Protein AF-A0A9J6CHB2-F1 (afdb_monomer)

Secondary structure (DSSP, 8-state):
-HHHHHHHHHHHHHHHHHHHHTTSPPPHHHHHHHHHHHHHHHHTGGGSSEEEEEES-TT-HHHHHHHHHHHHHHTTTSEEEEE--S-S--SPEEEEEEEE-SHHHHHHHHHHHTSTTEEEEEEEEEEE--TT--HHHHHHHHHHTT---EEEEEE-SSSEEEEE--SEETTEES----EE--GGG-S---SS--TT-EEEEE---BTTTBEEEEEETTEEEEESHHHHHHHHHHHHHT-EEEEEPPSSTT--TTPPP-

Sequence (258 aa):
MLRIVAIMIFLTQSLTISKLNKKNSIPDSIENLGLILKRVMDSFYCEESTIDLTTINKKDTEIIETLAYILPIIEKCSSVRISSDIKKKSRKKFNNIAVIKDKMEFDKFLKLVTNENFDYRGFYTIIFTDKNIKLESIFAQAWKISIPNLNAIIKSSYSWKVFTYYPFSNEICGNFMPYEVDINFLFPQKITNLQQCKLKFPKLNYYPGLIIKEISNGIYSLSGIDGDIVKELMVNFNFTIKFLKLPREEERWGKKFF

Mean predicted aligned error: 9.71 Å

pLDDT: mean 81.82, std 17.58, range [30.7, 97.44]

Radius of gyration: 22.55 Å; Cα contacts (8 Å, |Δi|>4): 398; chains: 1; bounding box: 52×43×67 Å

InterPro domains:
  IPR056198 Putative ionotropic receptor, ligand binding domain [PF24061] (39-182)

Structure (mmCIF, N/CA/C/O backbone):
data_AF-A0A9J6CHB2-F1
#
_entry.id   AF-A0A9J6CHB2-F1
#
loop_
_atom_site.group_PDB
_atom_site.id
_atom_site.type_symbol
_atom_site.label_atom_id
_atom_site.label_alt_id
_atom_site.label_comp_id
_atom_site.label_asym_id
_atom_site.label_entity_id
_atom_site.label_seq_id
_atom_site.pdbx_PDB_ins_code
_atom_site.Cartn_x
_atom_site.Cartn_y
_atom_site.Cartn_z
_atom_site.occu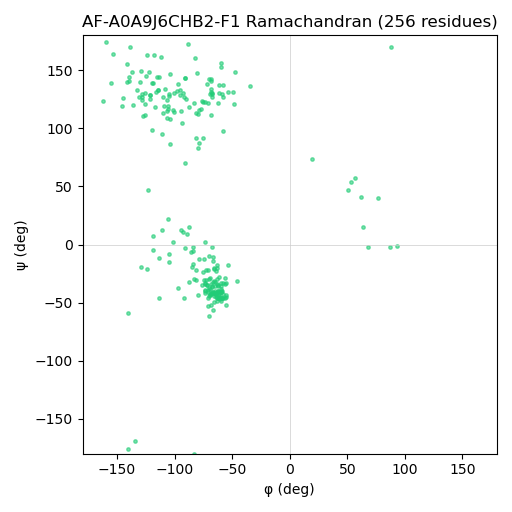pancy
_atom_site.B_iso_or_equiv
_atom_site.auth_seq_id
_atom_site.auth_comp_id
_atom_site.auth_asym_id
_atom_site.auth_atom_id
_atom_site.pdbx_PDB_model_num
ATOM 1 N N . MET A 1 1 ? -7.186 -26.651 21.934 1.00 33.25 1 MET A N 1
ATOM 2 C CA . MET A 1 1 ? -7.133 -26.186 23.338 1.00 33.25 1 MET A CA 1
ATOM 3 C C . MET A 1 1 ? -6.447 -24.821 23.514 1.00 33.25 1 MET A C 1
ATOM 5 O O . MET A 1 1 ? -7.077 -23.939 24.070 1.00 33.25 1 MET A O 1
ATOM 9 N N . LEU A 1 2 ? -5.251 -24.557 22.958 1.00 30.70 2 LEU A N 1
ATOM 10 C CA . LEU A 1 2 ? -4.558 -23.250 23.099 1.00 30.70 2 LEU A CA 1
ATOM 11 C C . LEU A 1 2 ? -5.228 -22.019 22.435 1.00 30.70 2 LEU A C 1
ATOM 13 O O . LEU A 1 2 ? -4.964 -20.895 22.848 1.00 30.70 2 LEU A O 1
ATOM 17 N N . ARG A 1 3 ? -6.109 -22.197 21.435 1.00 32.03 3 ARG A N 1
ATOM 18 C CA . ARG A 1 3 ? -6.837 -21.086 20.775 1.00 32.03 3 ARG A CA 1
ATOM 19 C C . ARG A 1 3 ? -7.887 -20.417 21.674 1.00 32.03 3 ARG A C 1
ATOM 21 O O . ARG A 1 3 ? -8.135 -19.232 21.519 1.00 32.03 3 ARG A O 1
ATOM 28 N N . ILE A 1 4 ? -8.461 -21.162 22.619 1.00 34.47 4 ILE A N 1
ATOM 29 C CA . ILE A 1 4 ? -9.527 -20.675 23.507 1.00 34.47 4 ILE A CA 1
ATOM 30 C C . ILE A 1 4 ? -8.933 -19.904 24.692 1.00 34.47 4 ILE A C 1
ATOM 32 O O . ILE A 1 4 ? -9.539 -18.953 25.158 1.00 34.47 4 ILE A O 1
ATOM 36 N N . VAL A 1 5 ? -7.714 -20.235 25.131 1.00 33.56 5 VAL A N 1
ATOM 37 C CA . VAL A 1 5 ? -7.085 -19.609 26.309 1.00 33.56 5 VAL A CA 1
ATOM 38 C C . VAL A 1 5 ? -6.606 -18.181 26.021 1.00 33.56 5 VAL A C 1
ATOM 40 O O . VAL A 1 5 ? -6.817 -17.295 26.838 1.00 33.56 5 VAL A O 1
ATOM 43 N N . ALA A 1 6 ? -6.031 -17.915 24.843 1.00 39.84 6 ALA A N 1
ATOM 44 C CA . ALA A 1 6 ? -5.614 -16.557 24.472 1.00 39.84 6 ALA A CA 1
ATOM 45 C C . ALA A 1 6 ? -6.815 -15.627 24.221 1.00 39.84 6 ALA A C 1
ATOM 47 O O . ALA A 1 6 ? -6.778 -14.467 24.624 1.00 39.84 6 ALA A O 1
ATOM 48 N N . ILE A 1 7 ? -7.887 -16.161 23.622 1.00 44.16 7 ILE A N 1
ATOM 49 C CA . ILE A 1 7 ? -9.170 -15.468 23.456 1.00 44.16 7 ILE A CA 1
ATOM 50 C C . ILE A 1 7 ? -9.836 -15.262 24.817 1.00 44.16 7 ILE A C 1
ATOM 52 O O . ILE A 1 7 ? -10.311 -14.174 25.073 1.00 44.16 7 ILE A O 1
ATOM 56 N N . MET A 1 8 ? -9.799 -16.231 25.735 1.00 38.53 8 MET A N 1
ATOM 57 C CA . MET A 1 8 ? -10.325 -16.064 27.095 1.00 38.53 8 MET A CA 1
ATOM 58 C C . MET A 1 8 ? -9.529 -15.047 27.909 1.00 38.53 8 MET A C 1
ATOM 60 O O . MET A 1 8 ? -10.135 -14.349 28.702 1.00 38.53 8 MET A O 1
ATOM 64 N N . ILE A 1 9 ? -8.216 -14.886 27.720 1.00 47.44 9 ILE A N 1
ATOM 65 C CA . ILE A 1 9 ? -7.446 -13.833 28.409 1.00 47.44 9 ILE A CA 1
ATOM 66 C C . ILE A 1 9 ? -7.760 -12.450 27.812 1.00 47.44 9 ILE A C 1
ATOM 68 O O . ILE A 1 9 ? -7.995 -11.503 28.558 1.00 47.44 9 ILE A O 1
ATOM 72 N N . PHE A 1 10 ? -7.861 -12.343 26.481 1.00 45.19 10 PHE A N 1
ATOM 73 C CA . PHE A 1 10 ? -8.293 -11.111 25.804 1.00 45.19 10 PHE A CA 1
ATOM 74 C C . PHE A 1 10 ? -9.741 -10.736 26.144 1.00 45.19 10 PHE A C 1
ATOM 76 O O . PHE A 1 10 ? -10.028 -9.580 26.432 1.00 45.19 10 PHE A O 1
ATOM 83 N N . LEU A 1 11 ? -10.645 -11.717 26.166 1.00 43.88 11 LEU A N 1
ATOM 84 C CA . LEU A 1 11 ? -12.051 -11.552 26.518 1.00 43.88 11 LEU A CA 1
ATOM 85 C C . LEU A 1 11 ? -12.237 -11.349 28.014 1.00 43.88 11 LEU A C 1
ATOM 87 O O . LEU A 1 11 ? -13.111 -10.587 28.369 1.00 43.88 11 LEU A O 1
ATOM 91 N N . THR A 1 12 ? -11.451 -11.952 28.908 1.00 42.81 12 THR A N 1
ATOM 92 C CA . THR A 1 12 ? -11.555 -11.658 30.349 1.00 42.81 12 THR A CA 1
ATOM 93 C C . THR A 1 12 ? -11.030 -10.266 30.653 1.00 42.81 12 THR A C 1
ATOM 95 O O . THR A 1 12 ? -11.694 -9.552 31.395 1.00 42.81 12 THR A O 1
ATOM 98 N N . GLN A 1 13 ? -9.947 -9.801 30.022 1.00 44.12 13 GLN A N 1
ATOM 99 C CA . GLN A 1 13 ? -9.518 -8.401 30.143 1.00 44.12 13 GLN A CA 1
ATOM 100 C C . GLN A 1 13 ? -10.542 -7.437 29.517 1.00 44.12 13 GLN A C 1
ATOM 102 O O . GLN A 1 13 ? -10.946 -6.482 30.171 1.00 44.12 13 GLN A O 1
ATOM 107 N N . SER A 1 14 ? -11.066 -7.739 28.325 1.00 39.78 14 SER A N 1
ATOM 108 C CA . SER A 1 14 ? -12.130 -6.966 27.658 1.00 39.78 14 SER A CA 1
ATOM 109 C C . SER A 1 14 ? -13.474 -6.995 28.409 1.00 39.78 14 SER A C 1
ATOM 111 O O . SER A 1 14 ? -14.171 -5.985 28.482 1.00 39.78 14 SER A O 1
ATOM 113 N N . LEU A 1 15 ? -13.841 -8.108 29.049 1.00 40.06 15 LEU A N 1
ATOM 114 C CA . LEU A 1 15 ? -15.032 -8.240 29.898 1.00 40.06 15 LEU A CA 1
ATOM 115 C C . LEU A 1 15 ? -14.854 -7.490 31.217 1.00 40.06 15 LEU A C 1
ATOM 117 O O . LEU A 1 15 ? -15.814 -6.911 31.717 1.00 40.06 15 LEU A O 1
ATOM 121 N N . THR A 1 16 ? -13.638 -7.454 31.766 1.00 39.34 16 THR A N 1
ATOM 122 C CA . THR A 1 16 ? -13.336 -6.621 32.938 1.00 39.34 16 THR A CA 1
ATOM 123 C C . THR A 1 16 ? -13.412 -5.134 32.571 1.00 39.34 16 THR A C 1
ATOM 125 O O . THR A 1 16 ? -14.041 -4.367 33.293 1.00 39.34 16 THR A O 1
ATOM 128 N N . ILE A 1 17 ? -12.886 -4.737 31.405 1.00 41.06 17 ILE A N 1
ATOM 129 C CA . ILE A 1 17 ? -12.938 -3.355 30.893 1.00 41.06 17 ILE A CA 1
ATOM 130 C C . ILE A 1 17 ? -14.372 -2.940 30.519 1.00 41.06 17 ILE A C 1
ATOM 132 O O . ILE A 1 17 ? -14.806 -1.855 30.886 1.00 41.06 17 ILE A O 1
ATOM 136 N N . SER A 1 18 ? -15.164 -3.799 29.872 1.00 37.88 18 SER A N 1
ATOM 137 C CA . SER A 1 18 ? -16.571 -3.507 29.539 1.00 37.88 18 SER A CA 1
ATOM 138 C C . SER A 1 18 ? -17.490 -3.488 30.766 1.00 37.88 18 SER A C 1
ATOM 140 O O . SER A 1 18 ? -18.456 -2.724 30.795 1.00 37.88 18 SER A O 1
ATOM 142 N N . LYS A 1 19 ? -17.180 -4.261 31.820 1.00 38.88 19 LYS A N 1
ATOM 143 C CA . LYS A 1 19 ? -17.856 -4.147 33.124 1.00 38.88 19 LYS A CA 1
ATOM 144 C C . LYS A 1 19 ? -17.454 -2.883 33.891 1.00 38.88 19 LYS A C 1
ATOM 146 O O . LYS A 1 19 ? -18.301 -2.342 34.596 1.00 38.88 19 LYS A O 1
ATOM 151 N N . LEU A 1 20 ? -16.230 -2.379 33.715 1.00 37.88 20 LEU A N 1
ATOM 152 C CA . LEU A 1 20 ? -15.799 -1.067 34.222 1.00 37.88 20 LEU A CA 1
ATOM 153 C C . LEU A 1 20 ? -16.406 0.100 33.412 1.00 37.88 20 LEU A C 1
ATOM 155 O O . LEU A 1 20 ? -16.767 1.119 33.995 1.00 37.88 20 LEU A O 1
ATOM 159 N N . ASN A 1 21 ? -16.622 -0.071 32.102 1.00 39.59 21 ASN A N 1
ATOM 160 C CA . ASN A 1 21 ? -17.170 0.955 31.202 1.00 39.59 21 ASN A CA 1
ATOM 161 C C . ASN A 1 21 ? -18.701 1.058 31.172 1.00 39.59 21 ASN A C 1
ATOM 163 O O . ASN A 1 21 ? -19.227 1.999 30.589 1.00 39.59 21 ASN A O 1
ATOM 167 N N . LYS A 1 22 ? -19.457 0.179 31.842 1.00 40.00 22 LYS A N 1
ATOM 168 C CA . LYS A 1 22 ? -20.927 0.321 31.920 1.00 40.00 22 LYS A CA 1
ATOM 169 C C . LYS A 1 22 ? -21.406 1.534 32.735 1.00 40.00 22 LYS A C 1
ATOM 171 O O . LYS A 1 22 ? -22.610 1.757 32.817 1.00 40.00 22 LYS A O 1
ATOM 176 N N . LYS A 1 23 ? -20.490 2.306 33.332 1.00 37.47 23 LYS A N 1
ATOM 177 C CA . LYS A 1 23 ? -20.798 3.516 34.110 1.00 37.47 23 LYS A CA 1
ATOM 178 C C . LYS A 1 23 ? -20.192 4.812 33.562 1.00 37.47 23 LYS A C 1
ATOM 180 O O . LYS A 1 23 ? -20.526 5.865 34.089 1.00 37.47 23 LYS A O 1
ATOM 185 N N . ASN A 1 24 ? -19.374 4.750 32.510 1.00 41.75 24 ASN A N 1
ATOM 186 C CA . ASN A 1 24 ? -18.755 5.924 31.896 1.00 41.75 24 ASN A CA 1
ATOM 187 C C . ASN A 1 24 ? -19.161 5.988 30.423 1.00 41.75 24 ASN A C 1
ATOM 189 O O . ASN A 1 24 ? -19.060 4.994 29.707 1.00 41.75 24 ASN A O 1
ATOM 193 N N . SER A 1 25 ? -19.656 7.145 29.989 1.00 43.66 25 SER A N 1
ATOM 194 C CA . SER A 1 25 ? -19.982 7.427 28.593 1.00 43.66 25 SER A CA 1
ATOM 195 C C . SER A 1 25 ? -18.818 7.037 27.678 1.00 43.66 25 SER A C 1
ATOM 197 O O . SER A 1 25 ? -17.662 7.378 27.940 1.00 43.66 25 SER A O 1
ATOM 199 N N . ILE A 1 26 ? -19.121 6.296 26.608 1.00 53.72 26 ILE A N 1
ATOM 200 C CA . ILE A 1 26 ? -18.154 6.007 25.545 1.00 53.72 26 ILE A CA 1
ATOM 201 C C . ILE A 1 26 ? -17.699 7.367 24.996 1.00 53.72 26 ILE A C 1
ATOM 203 O O . ILE A 1 26 ? -18.559 8.173 24.651 1.00 53.72 26 ILE A O 1
ATOM 207 N N . PRO A 1 27 ? -16.391 7.663 24.923 1.00 60.44 27 PRO A N 1
ATOM 208 C CA . PRO A 1 27 ? -15.936 8.926 24.357 1.00 60.44 27 PRO A CA 1
ATOM 209 C C . PRO A 1 27 ? -16.433 9.054 2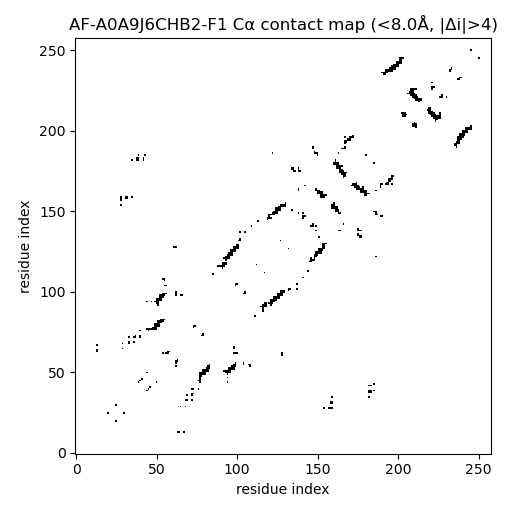2.911 1.00 60.44 27 PRO A C 1
ATOM 211 O O . PRO A 1 27 ? -16.162 8.148 22.124 1.00 60.44 27 PRO A O 1
ATOM 214 N N . ASP A 1 28 ? -17.061 10.173 22.532 1.00 60.25 28 ASP A N 1
ATOM 215 C CA . ASP A 1 28 ? -17.633 10.434 21.187 1.00 60.25 28 ASP A CA 1
ATOM 216 C C . ASP A 1 28 ? -16.695 10.041 20.032 1.00 60.25 28 ASP A C 1
ATOM 218 O O . ASP A 1 28 ? -17.095 9.597 18.954 1.00 60.25 28 ASP A O 1
ATOM 222 N N . SER A 1 29 ? -15.388 10.158 20.268 1.00 65.88 29 SER A N 1
ATOM 223 C CA . SER A 1 29 ? -14.377 9.738 19.307 1.00 65.88 29 SER A CA 1
ATOM 224 C C . SER A 1 29 ? -14.391 8.241 18.977 1.00 65.88 29 SER A C 1
ATOM 226 O O . SER A 1 29 ? -14.108 7.892 17.841 1.00 65.88 29 SER A O 1
ATOM 228 N N . ILE A 1 30 ? -14.691 7.349 19.920 1.00 68.88 30 ILE A N 1
ATOM 229 C CA . ILE A 1 30 ? -14.738 5.899 19.682 1.00 68.88 30 ILE A CA 1
ATOM 230 C C . ILE A 1 30 ? -16.028 5.530 18.940 1.00 68.88 30 ILE A C 1
ATOM 232 O O . ILE A 1 30 ? -15.996 4.691 18.044 1.00 68.88 30 ILE A O 1
ATOM 236 N N . GLU A 1 31 ? -17.137 6.216 19.219 1.00 71.88 31 GLU A N 1
ATOM 237 C CA . GLU A 1 31 ? -18.405 5.999 18.515 1.00 71.88 31 GLU A CA 1
ATOM 238 C C . GLU A 1 31 ? -18.294 6.301 17.012 1.00 71.88 31 GLU A C 1
ATOM 240 O O . GLU A 1 31 ? -18.700 5.498 16.166 1.00 71.88 31 GLU A O 1
ATOM 245 N N . ASN A 1 32 ? -17.616 7.400 16.665 1.00 81.81 32 ASN A N 1
ATOM 246 C CA . ASN A 1 32 ? -17.341 7.751 15.272 1.00 81.81 32 ASN A CA 1
ATOM 247 C C . ASN A 1 32 ? -16.466 6.711 14.546 1.00 81.81 32 ASN A C 1
ATOM 249 O O . ASN A 1 32 ? -16.685 6.455 13.361 1.00 81.81 32 ASN A O 1
ATOM 253 N N . LEU A 1 33 ? -15.511 6.067 15.233 1.00 87.88 33 LEU A N 1
ATOM 254 C CA . LEU A 1 33 ? -14.735 4.964 14.647 1.00 87.88 33 LEU A CA 1
ATOM 255 C C . LEU A 1 33 ? -15.640 3.785 14.282 1.00 87.88 33 LEU A C 1
ATOM 257 O O . LEU A 1 33 ? -15.458 3.176 13.231 1.00 87.88 33 LEU A O 1
ATOM 261 N N . GLY A 1 34 ? -16.619 3.474 15.130 1.00 87.50 34 GLY A N 1
ATOM 262 C CA . GLY A 1 34 ? -17.527 2.347 14.922 1.00 87.50 34 GLY A CA 1
ATOM 263 C C . GLY A 1 34 ? -18.393 2.523 13.692 1.00 87.50 34 GLY A C 1
ATOM 264 O O . GLY A 1 34 ? -18.563 1.580 12.925 1.00 87.50 34 GLY A O 1
ATOM 265 N N . LEU A 1 35 ? -18.876 3.743 13.455 1.00 88.00 35 LEU A N 1
ATOM 266 C CA . LEU A 1 35 ? -19.632 4.073 12.248 1.00 88.00 35 LEU A CA 1
ATOM 267 C C . LEU A 1 35 ? -18.783 3.929 10.982 1.00 88.00 35 LEU A C 1
ATOM 269 O O . LEU A 1 35 ? -19.241 3.325 10.011 1.00 88.00 35 LEU A O 1
ATOM 273 N N . ILE A 1 36 ? -17.548 4.442 10.994 1.00 90.94 36 ILE A N 1
ATOM 274 C CA . ILE A 1 36 ? -16.635 4.305 9.852 1.00 90.94 36 ILE A CA 1
ATOM 275 C C . ILE A 1 36 ? -16.317 2.843 9.602 1.00 90.94 36 ILE A C 1
ATOM 277 O O . ILE A 1 36 ? -16.432 2.382 8.471 1.00 90.94 36 ILE A O 1
ATOM 281 N N . LEU A 1 37 ? -15.951 2.104 10.647 1.00 91.62 37 LEU A N 1
ATOM 282 C CA . LEU A 1 37 ? -15.594 0.708 10.494 1.00 91.62 37 LEU A CA 1
ATOM 283 C C . LEU A 1 37 ? -16.786 -0.123 10.036 1.00 91.62 37 LEU A C 1
ATOM 285 O O . LEU A 1 37 ? -16.621 -0.948 9.151 1.00 91.62 37 LEU A O 1
ATOM 289 N N . LYS A 1 38 ? -17.982 0.113 10.578 1.00 91.50 38 LYS A N 1
ATOM 290 C CA . LYS A 1 38 ? -19.194 -0.562 10.116 1.00 91.50 38 LYS A CA 1
ATOM 291 C C . LYS A 1 38 ? -19.395 -0.348 8.617 1.00 91.50 38 LYS A C 1
ATOM 293 O O . LYS A 1 38 ? -19.619 -1.316 7.910 1.00 91.50 38 LYS A O 1
ATOM 298 N N . ARG A 1 39 ? -19.234 0.881 8.120 1.00 90.44 39 ARG A N 1
ATOM 299 C CA . ARG A 1 39 ? -19.312 1.160 6.678 1.00 90.44 39 ARG A CA 1
ATOM 300 C C . ARG A 1 39 ? -18.190 0.483 5.888 1.00 90.44 39 ARG A C 1
ATOM 302 O O . ARG A 1 39 ? -18.462 -0.096 4.853 1.00 90.44 39 ARG A O 1
ATOM 309 N N . VAL A 1 40 ? -16.949 0.500 6.378 1.00 91.69 40 VAL A N 1
ATOM 310 C CA . VAL A 1 40 ? -15.821 -0.221 5.751 1.00 91.69 40 VAL A CA 1
ATOM 311 C C . VAL A 1 40 ? -16.104 -1.725 5.662 1.00 91.69 40 VAL A C 1
ATOM 313 O O . VAL A 1 40 ? -15.780 -2.361 4.663 1.00 91.69 40 VAL A O 1
ATOM 316 N N . MET A 1 41 ? -16.701 -2.294 6.706 1.00 92.19 41 MET A N 1
ATOM 317 C CA . MET A 1 41 ? -17.107 -3.692 6.739 1.00 92.19 41 MET A CA 1
ATOM 318 C C . MET A 1 41 ? -18.232 -3.944 5.737 1.00 92.19 41 MET A C 1
ATOM 320 O O . MET A 1 41 ? -18.048 -4.756 4.838 1.00 92.19 41 MET A O 1
ATOM 324 N N . ASP A 1 42 ? -19.339 -3.208 5.839 1.00 90.25 42 ASP A N 1
ATOM 325 C CA . ASP A 1 42 ? -20.526 -3.374 4.995 1.00 90.25 42 ASP A CA 1
ATOM 326 C C . ASP A 1 42 ? -20.201 -3.177 3.499 1.00 90.25 42 ASP A C 1
ATOM 328 O O . ASP A 1 42 ? -20.687 -3.939 2.670 1.00 90.25 42 ASP A O 1
ATOM 332 N N . SER A 1 43 ? -19.352 -2.202 3.153 1.00 86.75 43 SER A N 1
ATOM 333 C CA . SER A 1 43 ? -19.014 -1.861 1.762 1.00 86.75 43 SER A CA 1
ATOM 334 C C . SER A 1 43 ? -17.914 -2.722 1.137 1.00 86.75 43 SER A C 1
ATOM 336 O O . SER A 1 43 ? -17.726 -2.650 -0.074 1.00 86.75 43 SER A O 1
ATOM 338 N N . PHE A 1 44 ? -17.125 -3.457 1.930 1.00 90.19 44 PHE A N 1
ATOM 339 C CA . PHE A 1 44 ? -15.963 -4.182 1.402 1.00 90.19 44 PHE A CA 1
ATOM 340 C C . PHE A 1 44 ? -15.777 -5.562 2.030 1.00 90.19 44 PHE A C 1
ATOM 342 O O . PHE A 1 44 ? -15.775 -6.569 1.336 1.00 90.19 44 PHE A O 1
ATOM 349 N N . TYR A 1 45 ? -15.613 -5.641 3.351 1.00 90.62 45 TYR A N 1
ATOM 350 C CA . TYR A 1 45 ? -15.198 -6.897 3.980 1.00 90.62 45 TYR A CA 1
ATOM 351 C C . TYR A 1 45 ? -16.335 -7.883 4.286 1.00 90.62 45 TYR A C 1
ATOM 353 O O . TYR A 1 45 ? -16.059 -9.062 4.486 1.00 90.62 45 TYR A O 1
ATOM 361 N N . CYS A 1 46 ? -17.598 -7.461 4.345 1.00 87.56 46 CYS A N 1
ATOM 362 C CA . CYS A 1 46 ? -18.709 -8.379 4.616 1.00 87.56 46 CYS A CA 1
ATOM 363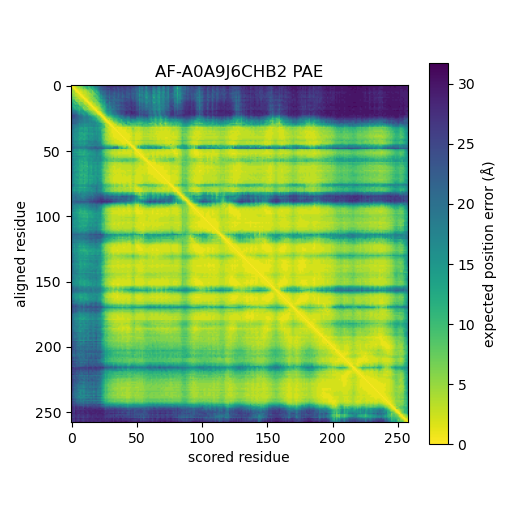 C C . CYS A 1 46 ? -18.998 -9.324 3.439 1.00 87.56 46 CYS A C 1
ATOM 365 O O . CYS A 1 46 ? -19.547 -10.403 3.650 1.00 87.56 46 CYS A O 1
ATOM 367 N N . GLU A 1 47 ? -18.587 -8.962 2.222 1.00 79.44 47 GLU A N 1
ATOM 368 C CA . GLU A 1 47 ? -18.588 -9.873 1.069 1.00 79.44 47 GLU A CA 1
ATOM 369 C C . GLU A 1 47 ? -17.444 -10.905 1.150 1.00 79.44 47 GLU A C 1
ATOM 371 O O . GLU A 1 47 ? -17.439 -11.917 0.448 1.00 79.44 47 GLU A O 1
ATOM 376 N N . GLU A 1 48 ? -16.486 -10.692 2.056 1.00 73.56 48 GLU A N 1
ATOM 377 C CA . GLU A 1 48 ? -15.279 -11.494 2.194 1.00 73.56 48 GLU A CA 1
ATOM 378 C C . GLU A 1 48 ? -15.397 -12.574 3.282 1.00 73.56 48 GLU A C 1
ATOM 380 O O . GLU A 1 48 ? -15.855 -12.360 4.406 1.00 73.56 48 GLU A O 1
ATOM 385 N N . SER A 1 49 ? -14.884 -13.771 2.978 1.00 71.31 49 SER A N 1
ATOM 386 C CA . SER A 1 49 ? -15.074 -14.958 3.832 1.00 71.31 49 SER A CA 1
ATOM 387 C C . SER A 1 49 ? -14.221 -14.990 5.108 1.00 71.31 49 SER A C 1
ATOM 389 O O . SER A 1 49 ? -14.547 -15.695 6.070 1.00 71.31 49 SER A O 1
ATOM 391 N N . THR A 1 50 ? -13.088 -14.286 5.154 1.00 86.56 50 THR A N 1
ATOM 392 C CA . THR A 1 50 ? -12.235 -14.233 6.349 1.00 86.56 50 THR A CA 1
ATOM 393 C C . THR A 1 50 ? -11.383 -12.974 6.387 1.00 86.56 50 THR A C 1
ATOM 395 O O . THR A 1 50 ? -10.771 -12.620 5.383 1.00 86.56 50 THR A O 1
ATOM 398 N N . ILE A 1 51 ? -11.268 -12.383 7.576 1.00 89.62 51 ILE A N 1
ATOM 399 C CA . ILE A 1 51 ? -10.404 -11.245 7.879 1.00 89.62 51 ILE A CA 1
ATOM 400 C C . ILE A 1 51 ? -9.321 -11.669 8.871 1.00 89.62 51 ILE A C 1
ATOM 402 O O . ILE A 1 51 ? -9.600 -12.295 9.898 1.00 89.62 51 ILE A O 1
ATOM 406 N N . ASP A 1 52 ? -8.079 -11.296 8.586 1.00 89.69 52 ASP A N 1
ATOM 407 C CA . ASP A 1 52 ? -6.954 -11.431 9.502 1.00 89.69 52 ASP A CA 1
ATOM 408 C C . ASP A 1 52 ? -6.781 -10.126 10.298 1.00 89.69 52 ASP A C 1
ATOM 410 O O . ASP A 1 52 ? -6.270 -9.126 9.790 1.00 89.69 52 ASP A O 1
ATOM 414 N N . LEU A 1 53 ? -7.202 -10.143 11.567 1.00 90.81 53 LEU A N 1
ATOM 415 C CA . LEU A 1 53 ? -7.040 -9.033 12.506 1.00 90.81 53 LEU A CA 1
ATOM 416 C C . LEU A 1 53 ? -5.684 -9.144 13.213 1.00 90.81 53 LEU A C 1
ATOM 418 O O . LEU A 1 53 ? -5.413 -10.119 13.918 1.00 90.81 53 LEU A O 1
ATOM 422 N N . THR A 1 54 ? -4.820 -8.149 13.034 1.00 89.69 54 THR A N 1
ATOM 423 C CA . THR A 1 54 ? -3.445 -8.156 13.549 1.00 89.69 54 THR A CA 1
ATOM 424 C C . THR A 1 54 ? -3.205 -7.016 14.537 1.00 89.69 54 THR A C 1
ATOM 426 O O . THR A 1 54 ? -3.619 -5.881 14.325 1.00 89.69 54 THR A O 1
ATOM 429 N N . THR A 1 55 ? -2.485 -7.307 15.617 1.00 88.25 55 THR A N 1
ATOM 430 C CA . THR A 1 55 ? -1.964 -6.301 16.552 1.00 88.25 55 THR A CA 1
ATOM 431 C C . THR A 1 55 ? -0.553 -6.688 16.982 1.00 88.25 55 THR A C 1
ATOM 433 O O . THR A 1 55 ? -0.242 -7.876 17.110 1.00 88.25 55 THR A O 1
ATOM 436 N N . ILE A 1 56 ? 0.309 -5.690 17.178 1.00 85.31 56 ILE A N 1
ATOM 437 C CA . ILE A 1 56 ? 1.702 -5.893 17.592 1.00 85.31 56 ILE A CA 1
ATOM 438 C C . ILE A 1 56 ? 1.830 -5.841 19.112 1.00 85.31 56 ILE A C 1
ATOM 440 O O . ILE A 1 56 ? 2.467 -6.710 19.710 1.00 85.31 56 ILE A O 1
ATOM 444 N N . ASN A 1 57 ? 1.213 -4.845 19.746 1.00 83.50 57 ASN A N 1
ATOM 445 C CA . ASN A 1 57 ? 1.329 -4.620 21.177 1.00 83.50 57 ASN A CA 1
ATOM 446 C C . ASN A 1 57 ? 0.016 -4.918 21.902 1.00 83.50 57 ASN A C 1
ATOM 448 O O . ASN A 1 57 ? -0.864 -4.080 22.050 1.00 83.50 57 ASN A O 1
ATOM 452 N N . LYS A 1 58 ? -0.076 -6.142 22.419 1.00 78.81 58 LYS A N 1
ATOM 453 C CA . LYS A 1 58 ? -1.255 -6.645 23.139 1.00 78.81 58 LYS A CA 1
ATOM 454 C C . LYS A 1 58 ? -1.484 -6.024 24.514 1.00 78.81 58 LYS A C 1
ATOM 456 O O . LYS A 1 58 ? -2.475 -6.364 25.144 1.00 78.81 58 LYS A O 1
ATOM 461 N N . LYS A 1 59 ? -0.527 -5.249 25.030 1.00 83.88 59 LYS A N 1
ATOM 462 C CA . LYS A 1 59 ? -0.583 -4.681 26.384 1.00 83.88 59 LYS A CA 1
ATOM 463 C C . LYS A 1 59 ? -0.906 -3.191 26.379 1.00 83.88 59 LYS A C 1
ATOM 465 O O . LYS A 1 59 ? -1.095 -2.629 27.450 1.00 83.88 59 LYS A O 1
ATOM 470 N N . ASP A 1 60 ? -0.922 -2.559 25.209 1.00 87.25 60 ASP A N 1
ATOM 471 C CA . ASP A 1 60 ? -1.253 -1.146 25.100 1.00 87.25 60 ASP A CA 1
ATOM 472 C C . ASP A 1 60 ? -2.758 -0.945 25.308 1.00 87.25 60 ASP A C 1
ATOM 474 O O . ASP A 1 60 ? -3.576 -1.550 24.613 1.00 87.25 60 ASP A O 1
ATOM 478 N N . THR A 1 61 ? -3.115 -0.123 26.293 1.00 87.31 61 THR A N 1
ATOM 479 C CA . THR A 1 61 ? -4.506 0.101 26.695 1.00 87.31 61 THR A CA 1
ATOM 480 C C . THR A 1 61 ? -5.352 0.656 25.555 1.00 87.31 61 THR A C 1
ATOM 482 O O . THR A 1 61 ? -6.467 0.186 25.355 1.00 87.31 61 THR A O 1
ATOM 485 N N . GLU A 1 62 ? -4.820 1.587 24.760 1.00 86.06 62 GLU A N 1
ATOM 486 C CA . GLU A 1 62 ? -5.571 2.222 23.672 1.00 86.06 62 GLU A CA 1
ATOM 487 C C . GLU A 1 62 ? -5.842 1.222 22.540 1.00 86.06 62 GLU A C 1
ATOM 489 O O . GLU A 1 62 ? -6.944 1.172 21.985 1.00 86.06 62 GLU A O 1
ATOM 494 N N . ILE A 1 63 ? -4.868 0.354 22.246 1.00 87.12 63 ILE A N 1
ATOM 495 C CA . ILE A 1 63 ? -5.053 -0.764 21.315 1.00 87.12 63 ILE A CA 1
ATOM 496 C C . ILE A 1 63 ? -6.105 -1.740 21.845 1.00 87.12 63 ILE A C 1
ATOM 498 O O . ILE A 1 63 ? -6.975 -2.156 21.082 1.00 87.12 63 ILE A O 1
ATOM 502 N N . ILE A 1 64 ? -6.045 -2.122 23.125 1.00 87.12 64 ILE A N 1
ATOM 503 C CA . ILE A 1 64 ? -7.007 -3.059 23.729 1.00 87.12 64 ILE A CA 1
ATOM 504 C C . ILE A 1 64 ? -8.424 -2.481 23.685 1.00 87.12 64 ILE A C 1
ATOM 506 O O . ILE A 1 64 ? -9.350 -3.192 23.301 1.00 87.12 64 ILE A O 1
ATOM 510 N N . GLU A 1 65 ? -8.597 -1.211 24.049 1.00 87.44 65 GLU A N 1
ATOM 511 C CA . GLU A 1 65 ? -9.885 -0.514 23.997 1.00 87.44 65 GLU A CA 1
ATOM 512 C C . GLU A 1 65 ? -10.422 -0.444 22.567 1.00 87.44 65 GLU A C 1
ATOM 514 O O . GLU A 1 65 ? -11.576 -0.799 22.320 1.00 87.44 65 GLU A O 1
ATOM 519 N N . THR A 1 66 ? -9.562 -0.082 21.610 1.00 88.50 66 THR A N 1
ATOM 520 C CA . THR A 1 66 ? -9.914 -0.061 20.187 1.00 88.50 66 THR A CA 1
ATOM 521 C C . THR A 1 66 ? -10.340 -1.450 19.713 1.00 88.50 66 THR A C 1
ATOM 523 O O . THR A 1 66 ? -11.398 -1.589 19.108 1.00 88.50 66 THR A O 1
ATOM 526 N N . LEU A 1 67 ? -9.568 -2.497 20.028 1.00 88.44 67 LEU A N 1
ATOM 527 C CA . LEU A 1 67 ? -9.875 -3.886 19.672 1.00 88.44 67 LEU A CA 1
ATOM 528 C C . LEU A 1 67 ? -11.192 -4.368 20.284 1.00 88.44 67 LEU A C 1
ATOM 530 O O . LEU A 1 67 ? -12.010 -4.949 19.575 1.00 88.44 67 LEU A O 1
ATOM 534 N N . ALA A 1 68 ? -11.405 -4.120 21.578 1.00 87.88 68 ALA A N 1
ATOM 535 C CA . ALA A 1 68 ? -12.627 -4.500 22.283 1.00 87.88 68 ALA A CA 1
ATOM 536 C C . ALA A 1 68 ? -13.870 -3.856 21.657 1.00 87.88 68 ALA A C 1
ATOM 538 O O . ALA A 1 68 ? -14.939 -4.463 21.647 1.00 87.88 68 ALA A O 1
ATOM 539 N N . TYR A 1 69 ? -13.718 -2.647 21.122 1.00 87.62 69 TYR A N 1
ATOM 540 C CA . TYR A 1 69 ? -14.792 -1.927 20.463 1.00 87.62 69 TYR A CA 1
ATOM 541 C C . TYR A 1 69 ? -15.044 -2.402 19.023 1.00 87.62 69 TYR A C 1
ATOM 543 O O . TYR A 1 69 ? -16.195 -2.587 18.630 1.00 87.62 69 TYR A O 1
ATOM 551 N N . ILE A 1 70 ? -13.992 -2.634 18.231 1.00 89.44 70 ILE A N 1
ATOM 552 C CA . ILE A 1 70 ? -14.146 -2.989 16.813 1.00 89.44 70 ILE A CA 1
ATOM 553 C C . ILE A 1 70 ? -14.460 -4.465 16.576 1.00 89.44 70 ILE A C 1
ATOM 555 O O . ILE A 1 70 ? -15.123 -4.796 15.596 1.00 89.44 70 ILE A O 1
ATOM 559 N N . LEU A 1 71 ? -13.989 -5.364 17.443 1.00 90.81 71 LEU A N 1
ATOM 560 C CA . LEU A 1 71 ? -14.100 -6.804 17.219 1.00 90.81 71 LEU A CA 1
ATOM 561 C C . LEU A 1 71 ? -15.562 -7.266 17.037 1.00 90.81 71 LEU A C 1
ATOM 563 O O . LEU A 1 71 ? -15.819 -7.940 16.040 1.00 90.81 71 LEU A O 1
ATOM 567 N N . PRO A 1 72 ? -16.538 -6.833 17.865 1.00 90.88 72 PRO A N 1
ATOM 568 C CA . PRO A 1 72 ? -17.945 -7.186 17.662 1.00 90.88 72 PRO A CA 1
ATOM 569 C C . PRO A 1 72 ? -18.532 -6.690 16.332 1.00 90.88 72 PRO A C 1
ATOM 571 O O . PRO A 1 72 ? -19.462 -7.297 15.807 1.00 90.88 72 PRO A O 1
ATOM 574 N N . ILE A 1 73 ? -18.013 -5.584 15.784 1.00 90.75 73 ILE A N 1
ATOM 575 C CA . ILE A 1 73 ? -18.452 -5.040 14.490 1.00 90.75 73 ILE A CA 1
ATOM 576 C C . ILE A 1 73 ? -17.973 -5.958 13.362 1.00 90.75 73 ILE A C 1
ATOM 578 O O . ILE A 1 73 ? -18.753 -6.306 12.480 1.00 90.75 73 ILE A O 1
ATOM 582 N N . ILE A 1 74 ? -16.707 -6.374 13.417 1.00 90.00 74 ILE A N 1
ATOM 583 C CA . ILE A 1 74 ? -16.077 -7.212 12.390 1.00 90.00 74 ILE A CA 1
ATOM 584 C C . ILE A 1 74 ? -16.674 -8.632 12.406 1.00 90.00 74 ILE A C 1
ATOM 586 O O . ILE A 1 74 ? -17.009 -9.182 11.357 1.00 90.00 74 ILE A O 1
ATOM 590 N N . GLU A 1 75 ? -16.863 -9.212 13.596 1.00 90.00 75 GLU A N 1
ATOM 591 C CA . GLU A 1 75 ? -17.404 -10.570 13.776 1.00 90.00 75 GLU A CA 1
ATOM 592 C C . GLU A 1 75 ? -18.872 -10.711 13.352 1.00 90.00 75 GLU A C 1
ATOM 594 O O . GLU A 1 75 ? -19.361 -11.828 13.186 1.00 90.00 75 GLU A O 1
ATOM 599 N N . LYS A 1 76 ? -19.586 -9.596 13.149 1.00 89.12 76 LYS A N 1
ATOM 600 C CA . LYS A 1 76 ? -20.994 -9.617 12.748 1.00 89.12 76 LYS A CA 1
ATOM 601 C C . LYS A 1 76 ? -21.211 -10.207 11.351 1.00 89.12 76 LYS A C 1
ATOM 603 O O . LYS A 1 76 ? -22.270 -10.786 11.118 1.00 89.12 76 LYS A O 1
ATOM 608 N N . CYS A 1 77 ? -20.259 -10.043 10.432 1.00 86.06 77 CYS A N 1
ATOM 609 C CA . CYS A 1 77 ? -20.430 -10.470 9.038 1.00 86.06 77 CYS A CA 1
ATOM 610 C C . CYS A 1 77 ? -19.291 -11.330 8.482 1.00 86.06 77 CYS A C 1
ATOM 612 O O . CYS A 1 77 ? -19.519 -12.065 7.526 1.00 86.06 77 CYS A O 1
ATOM 614 N N . SER A 1 78 ? -18.100 -11.315 9.087 1.00 86.12 78 SER A N 1
ATOM 615 C CA . SER A 1 78 ? -16.949 -12.066 8.576 1.00 86.12 78 SER A CA 1
ATOM 616 C C . SER A 1 78 ? -16.320 -12.918 9.669 1.00 86.12 78 SER A C 1
ATOM 618 O O . SER A 1 78 ? -16.294 -12.552 10.845 1.00 86.12 78 SER A O 1
ATOM 620 N N . SER A 1 79 ? -15.738 -14.057 9.285 1.00 85.25 79 SER A N 1
ATOM 621 C CA . SER A 1 79 ? -14.924 -14.826 10.228 1.00 85.25 79 SER A CA 1
ATOM 622 C C . SER A 1 79 ? -13.629 -14.068 10.535 1.00 85.25 79 SER A C 1
ATOM 624 O O . SER A 1 79 ? -12.919 -13.640 9.622 1.00 85.25 79 SER A O 1
ATOM 626 N N . VAL A 1 80 ? -13.308 -13.893 11.818 1.00 85.12 80 VAL A N 1
ATOM 627 C CA . VAL A 1 80 ? -12.119 -13.146 12.251 1.00 85.12 80 VAL A CA 1
ATOM 628 C C . VAL A 1 80 ? -11.040 -14.101 12.732 1.00 85.12 80 VAL A C 1
ATOM 630 O O . VAL A 1 80 ? -11.263 -14.971 13.576 1.00 85.12 80 VAL A O 1
ATOM 633 N N . ARG A 1 81 ? -9.825 -13.927 12.213 1.00 84.12 81 ARG A N 1
ATOM 634 C CA . ARG A 1 81 ? -8.625 -14.598 12.713 1.00 84.12 81 ARG A CA 1
ATOM 635 C C . ARG A 1 81 ? -7.730 -13.578 13.382 1.00 84.12 81 ARG A C 1
ATOM 637 O O . ARG A 1 81 ? -7.139 -12.732 12.722 1.00 84.12 81 ARG A O 1
ATOM 644 N N . ILE A 1 82 ? -7.579 -13.700 14.693 1.00 81.44 82 ILE A N 1
ATOM 645 C CA . ILE A 1 82 ? -6.648 -12.857 15.435 1.00 81.44 82 ILE A CA 1
ATOM 646 C C . ILE A 1 82 ? -5.245 -13.441 15.276 1.00 81.44 82 ILE A C 1
ATOM 648 O O . ILE A 1 82 ? -4.948 -14.543 15.748 1.00 81.44 82 ILE A O 1
ATOM 652 N N . SER A 1 83 ? -4.380 -12.705 14.589 1.00 71.88 83 SER A N 1
ATOM 653 C CA . SER A 1 83 ? -2.991 -13.080 14.371 1.00 71.88 83 SER A CA 1
ATOM 654 C C . SER A 1 83 ? -2.088 -12.217 15.233 1.00 71.88 83 SER A C 1
ATOM 656 O O . SER A 1 83 ? -1.943 -11.023 14.999 1.00 71.88 83 SER A O 1
ATOM 658 N N . SER A 1 84 ? -1.410 -12.847 16.187 1.00 64.62 84 SER A N 1
ATOM 659 C CA . SER A 1 84 ? -0.370 -12.194 16.981 1.00 64.62 84 SER A CA 1
ATOM 660 C C . SER A 1 84 ? 1.036 -12.721 16.761 1.00 64.62 84 SER A C 1
ATOM 662 O O . SER A 1 84 ? 1.983 -12.131 17.263 1.00 64.62 84 SER A O 1
ATOM 664 N N . ASP A 1 85 ? 1.175 -13.855 16.072 1.00 55.69 85 ASP A N 1
ATOM 665 C CA . ASP A 1 85 ? 2.437 -14.579 15.992 1.00 55.69 85 ASP A CA 1
ATOM 666 C C . ASP A 1 85 ? 2.677 -15.155 14.598 1.00 55.69 85 ASP A C 1
ATOM 668 O O . ASP A 1 85 ? 1.790 -15.714 13.957 1.00 55.69 85 ASP A O 1
ATOM 672 N N . ILE A 1 86 ? 3.938 -15.064 14.176 1.00 52.84 86 ILE A N 1
ATOM 673 C CA . ILE A 1 86 ? 4.500 -15.448 12.867 1.00 52.84 86 ILE A CA 1
ATOM 674 C C . ILE A 1 86 ? 4.453 -16.974 12.630 1.00 52.84 86 ILE A C 1
ATOM 676 O O . ILE A 1 86 ? 4.706 -17.465 11.534 1.00 52.84 86 ILE A O 1
ATOM 680 N N . LYS A 1 87 ? 4.142 -17.764 13.663 1.00 52.38 87 LYS A N 1
ATOM 681 C CA . LYS A 1 87 ? 4.628 -19.146 13.797 1.00 52.38 87 LYS A CA 1
ATOM 682 C C . LYS A 1 87 ? 3.792 -20.247 13.131 1.00 52.38 87 LYS A C 1
ATOM 684 O O . LYS A 1 87 ? 4.010 -21.416 13.433 1.00 52.38 87 LYS A O 1
ATOM 689 N N . LYS A 1 88 ? 2.861 -19.946 12.224 1.00 53.47 88 LYS A N 1
ATOM 690 C CA . LYS A 1 88 ? 2.185 -21.002 11.446 1.00 53.47 88 LYS A CA 1
ATOM 691 C C . LYS A 1 88 ? 2.249 -20.710 9.955 1.00 53.47 88 LYS A C 1
ATOM 693 O O . LYS A 1 88 ? 1.868 -19.625 9.536 1.00 53.47 88 LYS A O 1
ATOM 698 N N . LYS A 1 89 ? 2.689 -21.710 9.176 1.00 51.66 89 LYS A N 1
ATOM 699 C CA . LYS A 1 89 ? 2.430 -21.802 7.734 1.00 51.66 89 LYS A CA 1
ATOM 700 C C . LYS A 1 89 ? 0.916 -21.803 7.564 1.00 51.66 89 LYS A C 1
ATOM 702 O O . LYS A 1 89 ? 0.264 -22.816 7.822 1.00 51.66 89 LYS A O 1
ATOM 707 N N . SER A 1 90 ? 0.346 -20.646 7.264 1.00 62.47 90 SER A N 1
ATOM 708 C CA . SER A 1 90 ? -1.075 -20.517 6.971 1.00 62.47 90 SER A CA 1
ATOM 709 C C . SER A 1 90 ? -1.242 -20.152 5.510 1.00 62.47 90 SER A C 1
ATOM 711 O O . SER A 1 90 ? -0.322 -19.666 4.862 1.00 62.47 90 SER A O 1
ATOM 713 N N . ARG A 1 91 ? -2.452 -20.375 4.998 1.00 67.44 91 ARG A N 1
ATOM 714 C CA . ARG A 1 91 ? -2.891 -19.816 3.718 1.00 67.44 91 ARG A CA 1
ATOM 715 C C . ARG A 1 91 ? -2.552 -18.321 3.657 1.00 67.44 91 ARG A C 1
ATOM 717 O O . ARG A 1 91 ? -2.562 -17.659 4.701 1.00 67.44 91 ARG A O 1
ATOM 724 N N . LYS A 1 92 ? -2.269 -17.827 2.447 1.00 75.56 92 LYS A N 1
ATOM 725 C CA . LYS A 1 92 ? -1.967 -16.415 2.204 1.00 75.56 92 LYS A CA 1
ATOM 726 C C . LYS A 1 92 ? -3.078 -15.531 2.770 1.00 75.56 92 LYS A C 1
ATOM 728 O O . LYS A 1 92 ? -4.258 -15.795 2.542 1.00 75.56 92 LYS A O 1
ATOM 733 N N . LYS A 1 93 ? -2.685 -14.509 3.518 1.00 82.31 93 LYS A N 1
ATOM 734 C CA . LYS A 1 93 ? -3.565 -13.505 4.100 1.00 82.31 93 LYS A CA 1
ATOM 735 C C . LYS A 1 93 ? -3.855 -12.441 3.058 1.00 82.31 93 LYS A C 1
ATOM 737 O O . LYS A 1 93 ? -2.926 -11.830 2.523 1.00 82.31 93 LYS A O 1
ATOM 742 N N . PHE A 1 94 ? -5.136 -12.264 2.7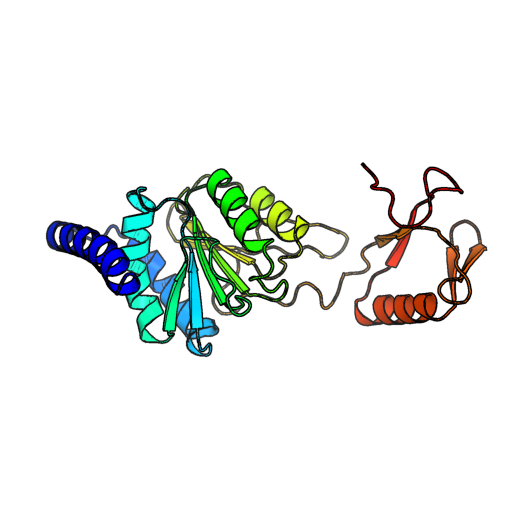68 1.00 87.31 94 PHE A N 1
ATOM 743 C CA . PHE A 1 94 ? -5.603 -11.387 1.702 1.00 87.31 94 PHE A CA 1
ATOM 744 C C . PHE A 1 94 ? -6.369 -10.186 2.257 1.00 87.31 94 PHE A C 1
ATOM 746 O O . PHE A 1 94 ? -6.043 -9.066 1.895 1.00 87.31 94 PHE A O 1
ATOM 753 N N . ASN A 1 95 ? -7.283 -10.393 3.205 1.00 91.88 95 ASN A N 1
ATOM 754 C CA . ASN A 1 95 ? -8.060 -9.328 3.840 1.00 91.88 95 ASN A CA 1
ATOM 755 C C . ASN A 1 95 ? -7.513 -9.055 5.239 1.00 91.88 95 ASN A C 1
ATOM 757 O O . ASN A 1 95 ? -7.662 -9.882 6.140 1.00 91.88 95 ASN A O 1
ATOM 761 N N . ASN A 1 96 ? -6.844 -7.921 5.417 1.00 92.44 96 ASN A N 1
ATOM 762 C CA . ASN A 1 96 ? -6.073 -7.633 6.618 1.00 92.44 96 ASN A CA 1
ATOM 763 C C . ASN A 1 96 ? -6.595 -6.368 7.291 1.00 92.44 96 ASN A C 1
ATOM 765 O O . ASN A 1 96 ? -6.609 -5.295 6.690 1.00 92.44 96 ASN A O 1
ATOM 769 N N . ILE A 1 97 ? -6.934 -6.480 8.573 1.00 94.25 97 ILE A N 1
ATOM 770 C CA . ILE A 1 97 ? -7.174 -5.325 9.437 1.00 94.25 97 ILE A CA 1
ATOM 771 C C . ILE A 1 97 ? -6.086 -5.320 10.504 1.00 94.25 97 ILE A C 1
ATOM 773 O O . ILE A 1 97 ? -5.800 -6.354 11.104 1.00 94.25 97 ILE A O 1
ATOM 777 N N . ALA A 1 98 ? -5.457 -4.178 10.759 1.00 94.44 98 ALA A N 1
ATOM 778 C CA . ALA A 1 98 ? -4.494 -4.061 11.847 1.00 94.44 98 ALA A CA 1
ATOM 779 C C . ALA A 1 98 ? -4.792 -2.857 12.732 1.00 94.44 98 ALA A C 1
ATOM 781 O O . ALA A 1 98 ? -5.122 -1.792 12.225 1.00 94.44 98 ALA A O 1
ATOM 782 N N . VAL A 1 99 ? -4.639 -3.026 14.045 1.00 94.19 99 VAL A N 1
ATOM 783 C CA . VAL A 1 99 ? -4.653 -1.918 15.011 1.00 94.19 99 VAL A CA 1
ATOM 784 C C . VAL A 1 99 ? -3.222 -1.695 15.468 1.00 94.19 99 VAL A C 1
ATOM 786 O O . VAL A 1 99 ? -2.592 -2.602 16.024 1.00 94.19 99 VAL A O 1
ATOM 789 N N . ILE A 1 100 ? -2.700 -0.513 15.165 1.00 93.81 100 ILE A N 1
ATOM 790 C CA . ILE A 1 100 ? -1.287 -0.169 15.289 1.00 93.81 100 ILE A CA 1
ATOM 791 C C . ILE A 1 100 ? -1.189 1.171 15.999 1.00 93.81 100 ILE A C 1
ATOM 793 O O . ILE A 1 100 ? -1.885 2.114 15.637 1.00 93.81 100 ILE A O 1
ATOM 797 N N . LYS A 1 101 ? -0.310 1.280 16.994 1.00 92.75 101 LYS A N 1
ATOM 798 C CA . LYS A 1 101 ? -0.142 2.548 17.700 1.00 92.75 101 LYS A CA 1
ATOM 799 C C . LYS A 1 101 ? 0.525 3.602 16.828 1.00 92.75 101 LYS A C 1
ATOM 801 O O . LYS A 1 101 ? -0.063 4.634 16.535 1.00 92.75 101 LYS A O 1
ATOM 806 N N . ASP A 1 102 ? 1.754 3.318 16.411 1.00 92.69 102 ASP A N 1
ATOM 807 C CA . ASP A 1 102 ? 2.675 4.290 15.832 1.00 92.69 102 ASP A CA 1
ATOM 808 C C . ASP A 1 102 ? 3.471 3.706 14.649 1.00 92.69 102 ASP A C 1
ATOM 810 O O . ASP A 1 102 ? 3.291 2.558 14.225 1.00 92.69 102 ASP A O 1
ATOM 814 N N . LYS A 1 103 ? 4.401 4.505 14.113 1.00 94.69 103 LYS A N 1
ATOM 815 C CA . LYS A 1 103 ? 5.293 4.084 13.026 1.00 94.69 103 LYS A CA 1
ATOM 816 C C . LYS A 1 103 ? 6.161 2.875 13.403 1.00 94.69 103 LYS A C 1
ATOM 818 O O . LYS A 1 103 ? 6.405 2.020 12.558 1.00 94.69 103 LYS A O 1
ATOM 823 N N . MET A 1 104 ? 6.649 2.782 14.638 1.00 93.62 104 MET A N 1
ATOM 824 C CA . MET A 1 104 ? 7.524 1.679 15.046 1.00 93.62 104 MET A CA 1
ATOM 825 C C . MET A 1 104 ? 6.762 0.349 15.045 1.00 93.62 104 MET A C 1
ATOM 827 O O . MET A 1 104 ? 7.299 -0.680 14.628 1.00 93.62 104 MET A O 1
ATOM 831 N N . GLU A 1 105 ? 5.515 0.349 15.509 1.00 93.44 105 GLU A N 1
ATOM 832 C CA . GLU A 1 105 ? 4.646 -0.820 15.409 1.00 93.44 105 GLU A CA 1
ATOM 833 C C . GLU A 1 105 ? 4.259 -1.129 13.962 1.00 93.44 105 GLU A C 1
ATOM 835 O O . GLU A 1 105 ? 4.241 -2.302 13.588 1.00 93.44 105 GLU A O 1
ATOM 840 N N . PHE A 1 106 ? 4.051 -0.113 13.123 1.00 94.75 106 PHE A N 1
ATOM 841 C CA . PHE A 1 106 ? 3.847 -0.314 11.689 1.00 94.75 106 PHE A CA 1
ATOM 842 C C . PHE A 1 106 ? 5.040 -1.016 11.032 1.00 94.75 106 PHE A C 1
ATOM 844 O O . PHE A 1 106 ? 4.866 -2.009 10.329 1.00 94.75 106 PHE A O 1
ATOM 851 N N . ASP A 1 107 ? 6.266 -0.587 11.331 1.00 93.19 107 ASP A N 1
ATOM 852 C CA . ASP A 1 107 ? 7.479 -1.206 10.794 1.00 93.19 107 ASP A CA 1
ATOM 853 C C . ASP A 1 107 ? 7.615 -2.674 11.257 1.00 93.19 107 ASP A C 1
ATOM 855 O O . ASP A 1 107 ? 8.090 -3.536 10.512 1.00 93.19 107 ASP A O 1
ATOM 859 N N . LYS A 1 108 ? 7.163 -2.999 12.480 1.00 91.44 108 LYS A N 1
ATOM 860 C CA . LYS A 1 108 ? 7.073 -4.388 12.970 1.00 91.44 108 LYS A CA 1
ATOM 861 C C . LYS A 1 108 ? 5.992 -5.176 12.235 1.00 91.44 108 LYS A C 1
ATOM 863 O O . LYS A 1 108 ? 6.245 -6.320 11.869 1.00 91.44 108 LYS A O 1
ATOM 868 N N . PHE A 1 109 ? 4.826 -4.578 12.000 1.00 90.31 109 PHE A N 1
ATOM 869 C CA . PHE A 1 109 ? 3.755 -5.177 11.210 1.00 90.31 109 PHE A CA 1
ATOM 870 C C . PHE A 1 109 ? 4.226 -5.505 9.794 1.00 90.31 109 PHE A C 1
ATOM 872 O O . PHE A 1 109 ? 4.047 -6.637 9.354 1.00 90.31 109 PHE A O 1
ATOM 879 N N . LEU A 1 110 ? 4.926 -4.589 9.121 1.00 89.62 110 LEU A N 1
ATOM 880 C CA . LEU A 1 110 ? 5.450 -4.843 7.781 1.00 89.62 110 LEU A CA 1
ATOM 881 C C . LEU A 1 110 ? 6.407 -6.039 7.734 1.00 89.62 110 LEU A C 1
ATOM 883 O O . LEU A 1 110 ? 6.347 -6.813 6.787 1.00 89.62 110 LEU A O 1
ATOM 887 N N . LYS A 1 111 ? 7.223 -6.268 8.772 1.00 87.00 111 LYS A N 1
ATOM 888 C CA . LYS A 1 111 ? 8.066 -7.479 8.863 1.00 87.00 111 LYS A CA 1
ATOM 889 C C . LYS A 1 111 ? 7.248 -8.772 8.929 1.00 87.00 111 LYS A C 1
ATOM 891 O O . LYS A 1 111 ? 7.722 -9.816 8.487 1.00 87.00 111 LYS A O 1
ATOM 896 N N . LEU A 1 112 ? 6.033 -8.718 9.484 1.00 82.25 112 LEU A N 1
ATOM 897 C CA . LEU A 1 112 ? 5.088 -9.835 9.422 1.00 82.25 112 LEU A CA 1
ATOM 898 C C . LEU A 1 112 ? 4.572 -10.003 7.994 1.00 82.25 112 LEU A C 1
ATOM 900 O O . LEU A 1 112 ? 4.528 -11.132 7.508 1.00 82.25 112 LEU A O 1
ATOM 904 N N . VAL A 1 113 ? 4.217 -8.889 7.342 1.00 80.12 113 VAL A N 1
ATOM 905 C CA . VAL A 1 113 ? 3.677 -8.862 5.975 1.00 80.12 113 VAL A CA 1
ATOM 906 C C . VAL A 1 113 ? 4.686 -9.350 4.941 1.00 80.12 113 VAL A C 1
ATOM 908 O O . VAL A 1 113 ? 4.318 -10.013 3.987 1.00 80.12 113 VAL A O 1
ATOM 911 N N . THR A 1 114 ? 5.981 -9.126 5.136 1.00 72.38 114 THR A N 1
ATOM 912 C CA . THR A 1 114 ? 7.010 -9.631 4.213 1.00 72.38 114 THR A CA 1
ATOM 913 C C . THR A 1 114 ? 7.252 -11.147 4.304 1.00 72.38 114 THR A C 1
ATOM 915 O O . THR A 1 114 ? 8.146 -11.660 3.639 1.00 72.38 114 THR A O 1
ATOM 918 N N . ASN A 1 115 ? 6.511 -11.876 5.143 1.00 68.12 115 ASN A N 1
ATOM 919 C CA . ASN A 1 115 ? 6.615 -13.331 5.263 1.00 68.12 115 ASN A CA 1
ATOM 920 C C . ASN A 1 115 ? 5.806 -14.049 4.160 1.00 68.12 115 ASN A C 1
ATOM 922 O O . ASN A 1 115 ? 4.848 -13.493 3.629 1.00 68.12 115 ASN A O 1
ATOM 926 N N . GLU A 1 116 ? 6.109 -15.324 3.885 1.00 68.69 116 GLU A N 1
ATOM 927 C CA . GLU A 1 116 ? 5.448 -16.173 2.865 1.00 68.69 116 GLU A CA 1
ATOM 928 C C . GLU A 1 116 ? 3.912 -16.244 2.996 1.00 68.69 116 GLU A C 1
ATOM 930 O O . GLU A 1 116 ? 3.202 -16.639 2.071 1.00 68.69 116 GLU A O 1
ATOM 935 N N . ASN A 1 117 ? 3.392 -15.861 4.161 1.00 72.38 117 ASN A N 1
ATOM 936 C CA . ASN A 1 117 ? 1.986 -15.933 4.517 1.00 72.38 117 ASN A CA 1
ATOM 937 C C . ASN A 1 117 ? 1.144 -14.742 4.032 1.00 72.38 117 ASN A C 1
ATOM 939 O O . ASN A 1 117 ? -0.051 -14.747 4.303 1.00 72.38 117 ASN A O 1
ATOM 943 N N . PHE A 1 118 ? 1.695 -13.721 3.374 1.00 73.69 118 PHE A N 1
ATOM 944 C CA . PHE A 1 118 ? 0.913 -12.566 2.910 1.00 73.69 118 PHE A CA 1
ATOM 945 C C . PHE A 1 118 ? 0.890 -12.462 1.387 1.00 73.69 118 PHE A C 1
ATOM 947 O O . PHE A 1 118 ? 1.858 -12.792 0.701 1.00 73.69 118 PHE A O 1
ATOM 954 N N . ASP A 1 119 ? -0.250 -12.021 0.852 1.00 78.62 119 ASP A N 1
ATOM 955 C CA . ASP A 1 119 ? -0.397 -11.733 -0.572 1.00 78.62 119 ASP A CA 1
ATOM 956 C C . ASP A 1 119 ? -0.090 -10.250 -0.832 1.00 78.62 119 ASP A C 1
ATOM 958 O O . ASP A 1 119 ? -0.634 -9.364 -0.168 1.00 78.62 119 ASP A O 1
ATOM 962 N N . TYR A 1 120 ? 0.769 -9.972 -1.817 1.00 77.62 120 TYR A N 1
ATOM 963 C CA . TYR A 1 120 ? 1.085 -8.606 -2.256 1.00 77.62 120 TYR A CA 1
ATOM 964 C C . TYR A 1 120 ? -0.132 -7.905 -2.885 1.00 77.62 120 TYR A C 1
ATOM 966 O O . TYR A 1 120 ? -0.188 -6.680 -2.942 1.00 77.62 120 TYR A O 1
ATOM 974 N N . ARG A 1 121 ? -1.130 -8.679 -3.330 1.00 83.44 121 ARG A N 1
ATOM 975 C CA . ARG A 1 121 ? -2.424 -8.182 -3.818 1.00 83.44 121 ARG A CA 1
ATOM 976 C C . ARG A 1 121 ? -3.434 -7.964 -2.692 1.00 83.44 121 ARG A C 1
ATOM 978 O O . ARG A 1 121 ? -4.524 -7.472 -2.963 1.00 83.44 121 ARG A O 1
ATOM 985 N N . GLY A 1 122 ? -3.093 -8.361 -1.465 1.00 90.25 122 GLY A N 1
ATOM 986 C CA . GLY A 1 122 ? -3.980 -8.264 -0.315 1.00 90.25 122 GLY A CA 1
ATOM 987 C C . GLY A 1 122 ? -4.401 -6.827 -0.019 1.00 90.25 122 GLY A C 1
ATOM 988 O O . GLY A 1 122 ? -3.709 -5.872 -0.367 1.00 90.25 122 GLY A O 1
ATOM 989 N N . PHE A 1 123 ? -5.538 -6.696 0.646 1.00 93.69 123 PHE A N 1
ATOM 990 C CA . PHE A 1 123 ? -6.132 -5.458 1.115 1.00 93.69 123 PHE A CA 1
ATOM 991 C C . PHE A 1 123 ? -5.783 -5.242 2.586 1.00 93.69 123 PHE A C 1
ATOM 993 O O . PHE A 1 123 ? -5.879 -6.163 3.403 1.00 93.69 123 PHE A O 1
ATOM 1000 N N . TYR A 1 124 ? -5.335 -4.032 2.916 1.00 94.94 124 TYR A N 1
ATOM 1001 C CA . TYR A 1 124 ? -4.831 -3.681 4.239 1.00 94.94 124 TYR A CA 1
ATOM 1002 C C . TYR A 1 124 ? -5.543 -2.436 4.765 1.00 94.94 124 TYR A C 1
ATOM 1004 O O . TYR A 1 124 ? -5.303 -1.329 4.286 1.00 94.94 124 TYR A O 1
ATOM 1012 N N . THR A 1 125 ? -6.379 -2.601 5.785 1.00 96.19 125 THR A N 1
ATOM 1013 C CA . THR A 1 125 ? -6.931 -1.488 6.565 1.00 96.19 125 THR A CA 1
ATOM 1014 C C . THR A 1 125 ? -6.166 -1.370 7.877 1.00 96.19 125 THR A C 1
ATOM 1016 O O . THR A 1 125 ? -6.215 -2.267 8.716 1.00 96.19 125 THR A O 1
ATOM 1019 N N . ILE A 1 126 ? -5.458 -0.262 8.075 1.00 96.56 126 ILE A N 1
ATOM 1020 C CA . ILE A 1 126 ? -4.660 -0.015 9.277 1.00 96.56 126 ILE A CA 1
ATOM 1021 C C . ILE A 1 126 ? -5.325 1.077 10.106 1.00 96.56 126 ILE A C 1
ATOM 1023 O O . ILE A 1 126 ? -5.468 2.200 9.639 1.00 96.56 126 ILE A O 1
ATOM 1027 N N . ILE A 1 127 ? -5.720 0.758 11.331 1.00 95.75 127 ILE A N 1
ATOM 1028 C CA . ILE A 1 127 ? -6.276 1.699 12.300 1.00 95.75 127 ILE A CA 1
ATOM 1029 C C . ILE A 1 127 ? -5.128 2.184 13.181 1.00 95.75 127 ILE A C 1
ATOM 1031 O O . ILE A 1 127 ? -4.529 1.390 13.909 1.00 95.75 127 ILE A O 1
ATOM 1035 N N . PHE A 1 128 ? -4.827 3.478 13.098 1.00 94.81 128 PHE A N 1
ATOM 1036 C CA . PHE A 1 128 ? -3.795 4.126 13.896 1.00 94.81 128 PHE A CA 1
ATOM 1037 C C . PHE A 1 128 ? -4.385 4.778 15.137 1.00 94.81 128 PHE A C 1
ATOM 1039 O O . PHE A 1 128 ? -5.334 5.558 15.031 1.00 94.81 128 PHE A O 1
ATOM 1046 N N . THR A 1 129 ? -3.814 4.479 16.304 1.00 90.62 129 THR A N 1
ATOM 1047 C CA . THR A 1 129 ? -4.243 5.116 17.557 1.00 90.62 129 THR A CA 1
ATOM 1048 C C . THR A 1 129 ? -3.497 6.431 17.820 1.00 90.62 129 THR A C 1
ATOM 1050 O O . THR A 1 129 ? -4.100 7.390 18.299 1.00 90.62 129 THR A O 1
ATOM 1053 N N . ASP A 1 130 ? -2.230 6.549 17.396 1.00 90.12 130 ASP A N 1
ATOM 1054 C CA . ASP A 1 130 ? -1.493 7.817 17.437 1.00 90.12 130 ASP A CA 1
ATOM 1055 C C . ASP A 1 130 ? -2.022 8.815 16.392 1.00 90.12 130 ASP A C 1
ATOM 1057 O O . ASP A 1 130 ? -1.989 8.581 15.181 1.00 90.12 130 ASP A O 1
ATOM 1061 N N . LYS A 1 131 ? -2.461 9.982 16.872 1.00 85.50 131 LYS A N 1
ATOM 1062 C CA . LYS A 1 131 ? -2.967 11.090 16.046 1.00 85.50 131 LYS A CA 1
ATOM 1063 C C . LYS A 1 131 ? -1.868 11.824 15.277 1.00 85.50 131 LYS A C 1
ATOM 1065 O O . LYS A 1 131 ? -2.163 12.494 14.294 1.00 85.50 131 LYS A O 1
ATOM 1070 N N . ASN A 1 132 ? -0.617 11.731 15.727 1.00 88.81 132 ASN A N 1
ATOM 1071 C CA . ASN A 1 132 ? 0.512 12.479 15.167 1.00 88.81 132 ASN A CA 1
ATOM 1072 C C . ASN A 1 132 ? 1.290 11.683 14.112 1.00 88.81 132 ASN A C 1
ATOM 1074 O O . ASN A 1 132 ? 2.399 12.066 13.721 1.00 88.81 132 ASN A O 1
ATOM 1078 N N . ILE A 1 133 ? 0.740 10.560 13.647 1.00 92.44 133 ILE A N 1
ATOM 1079 C CA . ILE A 1 133 ? 1.435 9.702 12.701 1.00 92.44 133 ILE A CA 1
ATOM 1080 C C . ILE A 1 133 ? 1.602 10.385 11.337 1.00 92.44 133 ILE A C 1
ATOM 1082 O O . ILE A 1 133 ? 0.663 10.882 10.715 1.00 92.44 133 ILE A O 1
ATOM 1086 N N . LYS A 1 134 ? 2.839 10.378 10.834 1.00 95.19 134 LYS A N 1
ATOM 1087 C CA . LYS A 1 134 ? 3.176 10.902 9.506 1.00 95.19 134 LYS A CA 1
ATOM 1088 C C . LYS A 1 134 ? 2.803 9.884 8.432 1.00 95.19 134 LYS A C 1
ATOM 1090 O O . LYS A 1 134 ? 3.634 9.067 8.033 1.00 95.19 134 LYS A O 1
ATOM 1095 N N . LEU A 1 135 ? 1.556 9.940 7.968 1.00 96.31 135 LEU A N 1
ATOM 1096 C CA . LEU A 1 135 ? 1.003 8.997 6.989 1.00 96.31 135 LEU A CA 1
ATOM 1097 C C . LEU A 1 135 ? 1.818 8.899 5.687 1.00 96.31 135 LEU A C 1
ATOM 1099 O O . LEU A 1 135 ? 1.948 7.804 5.153 1.00 96.31 135 LEU A O 1
ATOM 1103 N N . GLU A 1 136 ? 2.451 9.982 5.225 1.00 96.69 136 GLU A N 1
ATOM 1104 C CA . GLU A 1 136 ? 3.341 9.943 4.051 1.00 96.69 136 GLU A CA 1
ATOM 1105 C C . GLU A 1 136 ? 4.462 8.899 4.211 1.00 96.69 136 GLU A C 1
ATOM 1107 O O . GLU A 1 136 ? 4.721 8.091 3.320 1.00 96.69 136 GLU A O 1
ATOM 1112 N N . SER A 1 137 ? 5.084 8.844 5.394 1.00 96.19 137 SER A N 1
ATOM 1113 C CA . SER A 1 137 ? 6.131 7.863 5.696 1.00 96.19 137 SER A CA 1
ATOM 1114 C C . SER A 1 137 ? 5.580 6.436 5.768 1.00 96.19 137 SER A C 1
ATOM 1116 O O . SER A 1 137 ? 6.266 5.490 5.382 1.00 96.19 137 SER A O 1
ATOM 1118 N N . ILE A 1 138 ? 4.342 6.263 6.235 1.00 97.19 138 ILE A N 1
ATOM 1119 C CA . ILE A 1 138 ? 3.656 4.965 6.277 1.00 97.19 138 ILE A CA 1
ATOM 1120 C C . ILE A 1 138 ? 3.396 4.461 4.856 1.00 97.19 138 ILE A C 1
ATOM 1122 O O . ILE A 1 138 ? 3.774 3.337 4.522 1.00 97.19 138 ILE A O 1
ATOM 1126 N N . PHE A 1 139 ? 2.826 5.307 4.000 1.00 97.44 139 PHE A N 1
ATOM 1127 C CA . PHE A 1 139 ? 2.525 4.971 2.612 1.00 97.44 139 PHE A CA 1
ATOM 1128 C C . PHE A 1 139 ? 3.787 4.715 1.784 1.00 97.44 139 PHE A C 1
ATOM 1130 O O . PHE A 1 139 ? 3.848 3.713 1.072 1.00 97.44 139 PHE A O 1
ATOM 1137 N N . ALA A 1 140 ? 4.837 5.524 1.954 1.00 96.00 140 ALA A N 1
ATOM 1138 C CA . ALA A 1 140 ? 6.126 5.294 1.304 1.00 96.00 140 ALA A CA 1
ATOM 1139 C C . ALA A 1 140 ? 6.737 3.933 1.687 1.00 96.00 140 ALA A C 1
ATOM 1141 O O . ALA A 1 140 ? 7.275 3.218 0.838 1.00 96.00 140 ALA A O 1
ATOM 1142 N N . GLN A 1 141 ? 6.636 3.538 2.961 1.00 94.88 141 GLN A N 1
ATOM 1143 C CA . GLN A 1 141 ? 7.132 2.240 3.425 1.00 94.88 141 GLN A CA 1
ATOM 1144 C C . GLN A 1 141 ? 6.288 1.069 2.916 1.00 94.88 141 GLN A C 1
ATOM 1146 O O . GLN A 1 141 ? 6.856 0.061 2.499 1.00 94.88 141 GLN A O 1
ATOM 1151 N N . ALA A 1 142 ? 4.960 1.204 2.902 1.00 94.12 142 ALA A N 1
ATOM 1152 C CA . ALA A 1 142 ? 4.063 0.201 2.331 1.00 94.12 142 ALA A CA 1
ATOM 1153 C C . ALA A 1 142 ? 4.347 -0.020 0.838 1.00 94.12 142 ALA A C 1
ATOM 1155 O O . ALA A 1 142 ? 4.483 -1.158 0.384 1.00 94.12 142 ALA A O 1
ATOM 1156 N N . TRP A 1 143 ? 4.525 1.069 0.086 1.00 93.31 143 TRP A N 1
ATOM 1157 C CA . TRP A 1 143 ? 4.877 1.012 -1.328 1.00 93.31 143 TRP A CA 1
ATOM 1158 C C . TRP A 1 143 ? 6.227 0.334 -1.568 1.00 93.31 143 TRP A C 1
ATOM 1160 O O . TRP A 1 143 ? 6.351 -0.499 -2.464 1.00 93.31 143 TRP A O 1
ATOM 1170 N N . LYS A 1 144 ? 7.233 0.625 -0.730 1.00 91.75 144 LYS A N 1
ATOM 1171 C CA . LYS A 1 144 ? 8.570 0.015 -0.824 1.00 91.75 144 LYS A CA 1
ATOM 1172 C C . LYS A 1 144 ? 8.533 -1.517 -0.777 1.00 91.75 144 LYS A C 1
ATOM 1174 O O . LYS A 1 144 ? 9.407 -2.156 -1.357 1.00 91.75 144 LYS A O 1
ATOM 1179 N N . ILE A 1 145 ? 7.537 -2.100 -0.112 1.00 89.50 145 ILE A N 1
ATOM 1180 C CA . ILE A 1 145 ? 7.330 -3.553 -0.044 1.00 89.50 145 ILE A CA 1
ATOM 1181 C C . ILE A 1 145 ? 6.152 -4.038 -0.903 1.00 89.50 145 ILE A C 1
ATOM 1183 O O . ILE A 1 145 ? 5.641 -5.130 -0.685 1.00 89.50 145 ILE A O 1
ATOM 1187 N N . SER A 1 146 ? 5.754 -3.252 -1.908 1.00 89.81 146 SER A N 1
ATOM 1188 C CA . SER A 1 146 ? 4.721 -3.600 -2.892 1.00 89.81 146 SER A CA 1
ATOM 1189 C C . SER A 1 146 ? 3.328 -3.844 -2.300 1.00 89.81 146 SER A C 1
ATOM 1191 O O . SER A 1 146 ? 2.625 -4.748 -2.742 1.00 89.81 146 SER A O 1
ATOM 1193 N N . ILE A 1 147 ? 2.905 -3.027 -1.326 1.00 91.81 147 ILE A N 1
ATOM 1194 C CA . ILE A 1 147 ? 1.523 -3.013 -0.814 1.00 91.81 147 ILE A CA 1
ATOM 1195 C C . ILE A 1 147 ? 0.777 -1.792 -1.378 1.00 91.81 147 ILE A C 1
ATOM 1197 O O . ILE A 1 147 ? 0.743 -0.739 -0.731 1.00 91.81 147 ILE A O 1
ATOM 1201 N N . PRO A 1 148 ? 0.170 -1.887 -2.578 1.00 92.00 148 PRO A N 1
ATOM 1202 C CA . PRO A 1 148 ? -0.596 -0.785 -3.162 1.00 92.00 148 PRO A CA 1
ATOM 1203 C C . PRO A 1 148 ? -1.927 -0.553 -2.428 1.00 92.00 148 PRO A C 1
ATOM 1205 O O . PRO A 1 148 ? -2.365 0.589 -2.264 1.00 92.00 148 PRO A O 1
ATOM 1208 N N . ASN A 1 149 ? -2.558 -1.628 -1.954 1.00 95.00 149 ASN A N 1
ATOM 1209 C CA . ASN A 1 149 ? -3.911 -1.631 -1.402 1.00 95.00 149 ASN A CA 1
ATOM 1210 C C . ASN A 1 149 ? -3.893 -1.397 0.112 1.00 95.00 149 ASN A C 1
ATOM 1212 O O . ASN A 1 149 ? -4.170 -2.300 0.899 1.00 95.00 149 ASN A O 1
ATOM 1216 N N . LEU A 1 150 ? -3.548 -0.176 0.518 1.00 96.12 150 LEU A N 1
ATOM 1217 C CA . LEU A 1 150 ? -3.537 0.228 1.922 1.00 96.12 150 LEU A CA 1
ATOM 1218 C C . LEU A 1 150 ? -4.466 1.416 2.162 1.00 96.12 150 LEU A C 1
ATOM 1220 O O . LEU A 1 150 ? -4.335 2.447 1.501 1.00 96.12 150 LEU A O 1
ATOM 1224 N N . ASN A 1 151 ? -5.350 1.277 3.148 1.00 97.19 151 ASN A N 1
ATOM 1225 C CA . ASN A 1 151 ? -6.148 2.356 3.716 1.00 97.19 151 ASN A CA 1
ATOM 1226 C C . ASN A 1 151 ? -5.753 2.548 5.184 1.00 97.19 151 ASN A C 1
ATOM 1228 O O . ASN A 1 151 ? -5.677 1.585 5.946 1.00 97.19 151 ASN A O 1
ATOM 1232 N N . ALA A 1 152 ? -5.497 3.786 5.583 1.00 97.12 152 ALA A N 1
ATOM 1233 C CA . ALA A 1 152 ? -5.177 4.169 6.948 1.00 97.12 152 ALA A CA 1
ATOM 1234 C C . ALA A 1 152 ? -6.377 4.885 7.573 1.00 97.12 152 ALA A C 1
ATOM 1236 O O . ALA A 1 152 ? -6.854 5.878 7.034 1.00 97.12 152 ALA A O 1
ATOM 1237 N N . ILE A 1 153 ? -6.853 4.396 8.711 1.00 95.62 153 ILE A N 1
ATOM 1238 C CA . ILE A 1 153 ? -7.893 5.025 9.519 1.00 95.62 153 ILE A CA 1
ATOM 1239 C C . ILE A 1 153 ? -7.191 5.733 10.674 1.00 95.62 153 ILE A C 1
ATOM 1241 O O . ILE A 1 153 ? -6.564 5.084 11.507 1.00 95.62 153 ILE A O 1
ATOM 1245 N N . ILE A 1 154 ? -7.266 7.061 10.708 1.00 93.12 154 ILE A N 1
ATOM 1246 C CA . ILE A 1 154 ? -6.601 7.893 11.719 1.00 93.12 154 ILE A CA 1
ATOM 1247 C C . ILE A 1 154 ? -7.620 8.790 12.414 1.00 93.12 154 ILE A C 1
ATOM 1249 O O . ILE A 1 154 ? -8.580 9.275 11.805 1.00 93.12 154 ILE A O 1
ATOM 1253 N N . LYS A 1 155 ? -7.395 9.026 13.703 1.00 86.19 155 LYS A N 1
ATOM 1254 C CA . LYS A 1 155 ? -8.175 9.966 14.498 1.00 86.19 155 LYS A CA 1
ATOM 1255 C C . LYS A 1 155 ? -7.705 11.396 14.233 1.00 86.19 155 LYS A C 1
ATOM 1257 O O . LYS A 1 155 ? -6.601 11.774 14.613 1.00 86.19 155 LYS A O 1
ATOM 1262 N N . SER A 1 156 ? -8.562 12.196 13.606 1.00 78.62 156 SER A N 1
ATOM 1263 C CA . SER A 1 156 ? -8.409 13.650 13.503 1.00 78.62 156 SER A CA 1
ATOM 1264 C C . SER A 1 156 ? -8.940 14.343 14.770 1.00 78.62 156 SER A C 1
ATOM 1266 O O . SER A 1 156 ? -9.411 13.693 15.707 1.00 78.62 156 SER A O 1
ATOM 1268 N N . SER A 1 157 ? -8.867 15.676 14.815 1.00 74.31 157 SER A N 1
ATOM 1269 C CA . SER A 1 157 ? -9.326 16.493 15.947 1.00 74.31 157 SER A CA 1
ATOM 1270 C C . SER A 1 157 ? -10.809 16.290 16.271 1.00 74.31 157 SER A C 1
ATOM 1272 O O . SER A 1 157 ? -11.176 16.323 17.441 1.00 74.31 157 SER A O 1
ATOM 1274 N N . TYR A 1 158 ? -11.642 16.037 15.255 1.00 73.44 158 TYR A N 1
ATOM 1275 C CA . TYR A 1 158 ? -13.106 15.986 15.392 1.00 73.44 158 TYR A CA 1
ATOM 1276 C C . TYR A 1 158 ? -13.737 14.670 14.927 1.00 73.44 158 TYR A C 1
ATOM 1278 O O . TYR A 1 158 ? -14.846 14.337 15.330 1.00 73.44 158 TYR A O 1
ATOM 1286 N N . SER A 1 159 ? -13.048 13.908 14.081 1.00 82.62 159 SER A N 1
ATOM 1287 C CA . SER A 1 159 ? -13.586 12.684 13.493 1.00 82.62 159 SER A CA 1
ATOM 1288 C C . SER A 1 159 ? -12.474 11.713 13.129 1.00 82.62 159 SER A C 1
ATOM 1290 O O . SER A 1 159 ? -11.299 12.072 13.050 1.00 82.62 159 SER A O 1
ATOM 1292 N N . TRP A 1 160 ? -12.845 10.463 12.898 1.00 89.31 160 TRP A N 1
ATOM 1293 C CA . TRP A 1 160 ? -11.967 9.529 12.213 1.00 89.31 160 TRP A CA 1
ATOM 1294 C C . TRP A 1 160 ? -12.055 9.767 10.711 1.00 89.31 160 TRP A C 1
ATOM 1296 O O . TRP A 1 160 ? -13.094 10.175 10.194 1.00 89.31 160 TRP A O 1
ATOM 1306 N N . LYS A 1 161 ? -10.947 9.545 10.016 1.00 92.12 161 LYS A N 1
ATOM 1307 C CA . LYS A 1 161 ? -10.845 9.739 8.572 1.00 92.12 161 LYS A CA 1
ATOM 1308 C C . LYS A 1 161 ? -10.089 8.580 7.952 1.00 92.12 161 LYS A C 1
ATOM 1310 O O . LYS A 1 161 ? -9.208 8.004 8.594 1.00 92.12 161 LYS A O 1
ATOM 1315 N N . VAL A 1 162 ? -10.444 8.253 6.714 1.00 94.88 162 VAL A N 1
ATOM 1316 C CA . VAL A 1 162 ? -9.792 7.199 5.939 1.00 94.88 162 VAL A CA 1
ATOM 1317 C C . VAL A 1 162 ? -8.899 7.851 4.898 1.00 94.88 162 VAL A C 1
ATOM 1319 O O . VAL A 1 162 ? -9.333 8.714 4.143 1.00 94.88 162 VAL A O 1
ATOM 1322 N N . PHE A 1 163 ? -7.644 7.433 4.861 1.00 96.56 163 PHE A N 1
ATOM 1323 C CA . PHE A 1 163 ? -6.648 7.925 3.926 1.00 96.56 163 PHE A CA 1
ATOM 1324 C C . PHE A 1 163 ? -6.077 6.782 3.103 1.00 96.56 163 PHE A C 1
ATOM 1326 O O . PHE A 1 163 ? -5.897 5.667 3.587 1.00 96.56 163 PHE A O 1
ATOM 1333 N N . THR A 1 164 ? -5.712 7.086 1.870 1.00 96.94 164 THR A N 1
ATOM 1334 C CA . THR A 1 164 ? -4.912 6.227 1.006 1.00 96.94 164 THR A CA 1
ATOM 1335 C C . THR A 1 164 ? -3.810 7.054 0.342 1.00 96.94 164 THR A C 1
ATOM 1337 O O . THR A 1 164 ? -3.568 8.194 0.730 1.00 96.94 164 THR A O 1
ATOM 1340 N N . TYR A 1 165 ? -3.120 6.491 -0.642 1.00 96.06 165 TYR A N 1
ATOM 1341 C CA . TYR A 1 165 ? -2.128 7.198 -1.451 1.00 96.06 165 TYR A CA 1
ATOM 1342 C C . TYR A 1 165 ? -2.203 6.762 -2.914 1.00 96.06 165 TYR A C 1
ATOM 1344 O O . TYR A 1 165 ? -2.611 5.632 -3.197 1.00 96.06 165 TYR A O 1
ATOM 1352 N N . TYR A 1 166 ? -1.758 7.631 -3.821 1.00 94.81 166 TYR A N 1
ATOM 1353 C CA . TYR A 1 166 ? -1.699 7.371 -5.258 1.00 94.81 166 TYR A CA 1
ATOM 1354 C C . TYR A 1 166 ? -0.251 7.465 -5.734 1.00 94.81 166 TYR A C 1
ATOM 1356 O O . TYR A 1 166 ? 0.230 8.569 -5.972 1.00 94.81 166 TYR A O 1
ATOM 1364 N N . PRO A 1 167 ? 0.453 6.329 -5.892 1.00 93.62 167 PRO A N 1
ATOM 1365 C CA . PRO A 1 167 ? 1.865 6.336 -6.264 1.00 93.62 167 PRO A CA 1
ATOM 1366 C C . PRO A 1 167 ? 2.110 6.955 -7.644 1.00 93.62 167 PRO A C 1
ATOM 1368 O O . PRO A 1 167 ? 3.228 7.384 -7.916 1.00 93.62 167 PRO A O 1
ATOM 1371 N N . PHE A 1 168 ? 1.087 7.023 -8.495 1.00 92.81 168 PHE A N 1
ATOM 1372 C CA . PHE A 1 168 ? 1.157 7.618 -9.821 1.00 92.81 168 PHE A CA 1
ATOM 1373 C C . PHE A 1 168 ? 0.026 8.631 -9.974 1.00 92.81 168 PHE A C 1
ATOM 1375 O O . PHE A 1 168 ? -1.146 8.300 -9.798 1.00 92.81 168 PHE A O 1
ATOM 1382 N N . SER A 1 169 ? 0.389 9.863 -10.304 1.00 87.44 169 SER A N 1
ATOM 1383 C CA . SER A 1 169 ? -0.533 10.927 -10.694 1.00 87.44 169 SER A CA 1
ATOM 1384 C C . SER A 1 169 ? 0.073 11.700 -11.858 1.00 87.44 169 SER A C 1
ATOM 1386 O O . SER A 1 169 ? 1.250 11.513 -12.171 1.00 87.44 169 SER A O 1
ATOM 1388 N N . ASN A 1 170 ? -0.707 12.580 -12.488 1.00 83.12 170 ASN A N 1
ATOM 1389 C CA . ASN A 1 170 ? -0.198 13.446 -13.551 1.00 83.12 170 ASN A CA 1
ATOM 1390 C C . ASN A 1 170 ? 1.104 14.114 -13.088 1.00 83.12 170 ASN A C 1
ATOM 1392 O O . ASN A 1 170 ? 1.127 14.775 -12.052 1.00 83.12 170 ASN A O 1
ATOM 1396 N N . GLU A 1 171 ? 2.181 13.864 -13.834 1.00 77.56 171 GLU A N 1
ATOM 1397 C CA . GLU A 1 171 ? 3.520 14.440 -13.644 1.00 77.56 171 GLU A CA 1
ATOM 1398 C C . GLU A 1 171 ? 4.293 14.011 -12.382 1.00 77.56 171 GLU A C 1
ATOM 1400 O O . GLU A 1 171 ? 5.460 14.381 -12.236 1.00 77.56 171 GLU A O 1
ATOM 1405 N N . ILE A 1 172 ? 3.719 13.183 -11.498 1.00 87.69 172 ILE A N 1
ATOM 1406 C CA . ILE A 1 172 ? 4.374 12.771 -10.247 1.00 87.69 172 ILE A CA 1
ATOM 1407 C C . ILE A 1 172 ? 4.420 11.246 -10.133 1.00 87.69 172 ILE A C 1
AT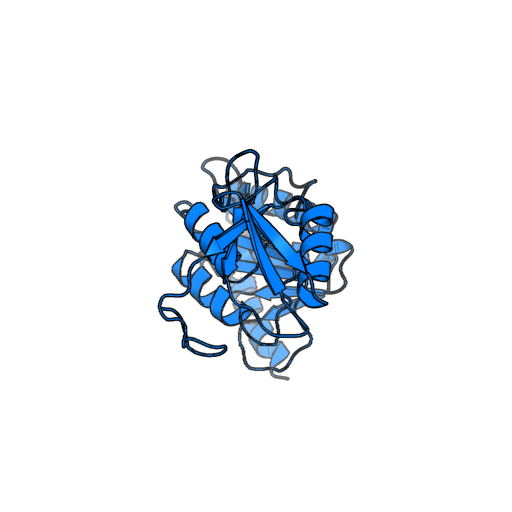OM 1409 O O . ILE A 1 172 ? 3.399 10.559 -10.086 1.00 87.69 172 ILE A O 1
ATOM 1413 N N . CYS A 1 173 ? 5.643 10.726 -10.020 1.00 90.31 173 CYS A N 1
ATOM 1414 C CA . CYS A 1 173 ? 5.929 9.307 -9.839 1.00 90.31 173 CYS A CA 1
ATOM 1415 C C . CYS A 1 173 ? 6.454 9.054 -8.427 1.00 90.31 173 CYS A C 1
ATOM 1417 O O . CYS A 1 173 ? 7.442 9.658 -8.014 1.00 90.31 173 CYS A O 1
ATOM 1419 N N . GLY A 1 174 ? 5.832 8.123 -7.710 1.00 90.50 174 GLY A N 1
ATOM 1420 C CA . GLY A 1 174 ? 6.126 7.852 -6.305 1.00 90.50 174 GLY A CA 1
ATOM 1421 C C . GLY A 1 174 ? 5.525 8.884 -5.352 1.00 90.50 174 GLY A C 1
ATOM 1422 O O . GLY A 1 174 ? 6.189 9.274 -4.396 1.00 90.50 174 GLY A O 1
ATOM 1423 N N . ASN A 1 175 ? 4.297 9.347 -5.608 1.00 93.62 175 ASN A N 1
ATOM 1424 C CA . ASN A 1 175 ? 3.592 10.223 -4.673 1.00 93.62 175 ASN A CA 1
ATOM 1425 C C . ASN A 1 175 ? 2.983 9.406 -3.520 1.00 93.62 175 ASN A C 1
ATOM 1427 O O . ASN A 1 175 ? 2.098 8.572 -3.714 1.00 93.62 175 ASN A O 1
ATOM 1431 N N . PHE A 1 176 ? 3.459 9.649 -2.303 1.00 95.81 176 PHE A N 1
ATOM 1432 C CA . PHE A 1 176 ? 2.970 8.976 -1.095 1.00 95.81 176 PHE A CA 1
ATOM 1433 C C . PHE A 1 176 ? 2.205 9.918 -0.172 1.00 95.81 176 PHE A C 1
ATOM 1435 O O . PHE A 1 176 ? 1.935 9.561 0.973 1.00 95.81 176 PHE A O 1
ATOM 1442 N N . MET A 1 177 ? 1.849 11.110 -0.657 1.00 96.25 177 MET A N 1
ATOM 1443 C CA . MET A 1 177 ? 1.061 12.051 0.123 1.00 96.25 177 MET A CA 1
ATOM 1444 C C . MET A 1 177 ? -0.303 11.445 0.476 1.00 96.25 177 MET A C 1
ATOM 1446 O O . MET A 1 177 ? -0.934 10.810 -0.377 1.00 96.25 177 MET A O 1
ATOM 1450 N N . PRO A 1 178 ? -0.772 11.627 1.723 1.00 96.25 178 PRO A N 1
ATOM 1451 C CA . PRO A 1 178 ? -2.075 11.137 2.137 1.00 96.25 178 PRO A CA 1
ATOM 1452 C C . PRO A 1 178 ? -3.195 11.779 1.331 1.00 96.25 178 PRO A C 1
ATOM 1454 O O . PRO A 1 178 ? -3.282 12.999 1.225 1.00 96.25 178 PRO A O 1
ATOM 1457 N N . TYR A 1 179 ? -4.082 10.941 0.819 1.00 95.31 179 TYR A N 1
ATOM 1458 C CA . TYR A 1 179 ? -5.298 11.342 0.137 1.00 95.31 179 TYR A CA 1
ATOM 1459 C C . TYR A 1 179 ? -6.498 10.829 0.926 1.00 95.31 179 TYR A C 1
ATOM 1461 O O . TYR A 1 179 ? -6.634 9.622 1.124 1.00 95.31 179 TYR A O 1
ATOM 1469 N N . GLU A 1 180 ? -7.341 11.738 1.409 1.00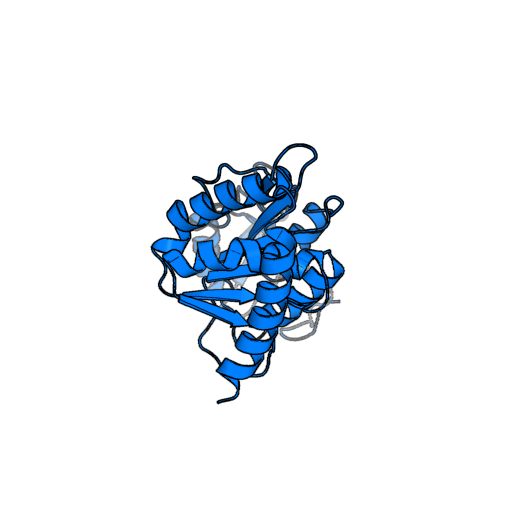 95.12 180 GLU A N 1
ATOM 1470 C CA . GLU A 1 180 ? -8.576 11.381 2.112 1.00 95.12 180 GLU A CA 1
ATOM 1471 C C . GLU A 1 180 ? -9.549 10.727 1.129 1.00 95.12 180 GLU A C 1
ATOM 1473 O O . GLU A 1 180 ? -9.820 11.276 0.063 1.00 95.12 180 GLU A O 1
ATOM 1478 N N . VAL A 1 181 ? -10.052 9.543 1.471 1.00 92.88 181 VAL A N 1
ATOM 1479 C CA . VAL A 1 181 ? -11.004 8.800 0.640 1.00 92.88 181 VAL A CA 1
ATOM 1480 C C . VAL A 1 181 ? -12.352 8.699 1.324 1.00 92.88 181 VAL A C 1
ATOM 1482 O O . VAL A 1 181 ? -12.447 8.517 2.539 1.00 92.88 181 VAL A O 1
ATOM 1485 N N . ASP A 1 182 ? -13.402 8.766 0.515 1.00 90.94 182 ASP A N 1
ATOM 1486 C CA . ASP A 1 182 ? -14.738 8.386 0.945 1.00 90.94 182 ASP A CA 1
ATOM 1487 C C . ASP A 1 182 ? -14.780 6.864 1.175 1.00 90.94 182 ASP A C 1
ATOM 1489 O O . ASP A 1 182 ? -14.180 6.072 0.442 1.00 90.94 182 ASP A O 1
ATOM 1493 N N . ILE A 1 183 ? -15.487 6.457 2.226 1.00 87.31 183 ILE A N 1
ATOM 1494 C CA . ILE A 1 183 ? -15.617 5.068 2.675 1.00 87.31 183 ILE A CA 1
ATOM 1495 C C . ILE A 1 183 ? -16.304 4.181 1.621 1.00 87.31 183 ILE A C 1
ATOM 1497 O O . ILE A 1 183 ? -16.176 2.963 1.665 1.00 87.31 183 ILE A O 1
ATOM 1501 N N . ASN A 1 184 ? -17.004 4.765 0.652 1.00 86.31 184 ASN A N 1
ATOM 1502 C CA . ASN A 1 184 ? -17.594 4.032 -0.467 1.00 86.31 184 ASN A CA 1
ATOM 1503 C C . ASN A 1 184 ? -16.578 3.682 -1.570 1.00 86.31 184 ASN A C 1
ATOM 1505 O O . ASN A 1 184 ? -16.881 2.867 -2.435 1.00 86.31 184 ASN A O 1
ATOM 1509 N N . PHE A 1 185 ? -15.375 4.268 -1.549 1.00 88.38 185 PHE A N 1
ATOM 1510 C CA . PHE A 1 185 ? -14.343 4.097 -2.581 1.00 88.38 185 PHE A CA 1
ATOM 1511 C C . PHE A 1 185 ? -13.025 3.585 -1.987 1.00 88.38 185 PHE A C 1
ATOM 1513 O O . PHE A 1 185 ? -11.936 4.101 -2.256 1.00 88.38 185 PHE A O 1
ATOM 1520 N N . LEU A 1 186 ? -13.122 2.561 -1.141 1.00 90.88 186 LEU A N 1
ATOM 1521 C CA . LEU A 1 186 ? -11.958 1.915 -0.542 1.00 90.88 186 LEU A CA 1
ATOM 1522 C C . LEU A 1 186 ? -11.158 1.150 -1.594 1.00 90.88 186 LEU A C 1
ATOM 1524 O O . LEU A 1 186 ? -11.719 0.494 -2.464 1.00 90.88 186 LEU A O 1
ATOM 1528 N N . PHE A 1 187 ? -9.831 1.187 -1.455 1.00 92.12 187 PHE A N 1
ATOM 1529 C CA . PHE A 1 187 ? -8.905 0.428 -2.304 1.00 92.12 187 PHE A CA 1
ATOM 1530 C C . PHE A 1 187 ? -9.058 0.729 -3.807 1.00 92.12 187 PHE A C 1
ATOM 1532 O O . PHE A 1 187 ? -9.260 -0.184 -4.610 1.00 92.12 187 PHE A O 1
ATOM 1539 N N . PRO A 1 188 ? -8.924 2.006 -4.212 1.00 91.81 188 PRO A N 1
ATOM 1540 C CA . PRO A 1 188 ? -8.995 2.379 -5.618 1.00 91.81 188 PRO A CA 1
ATOM 1541 C C . PRO A 1 188 ? -7.909 1.664 -6.433 1.00 91.81 188 PRO A C 1
ATOM 1543 O O . PRO A 1 188 ? -6.832 1.336 -5.924 1.00 91.81 188 PRO A O 1
ATOM 1546 N N . GLN A 1 189 ? -8.165 1.456 -7.725 1.00 90.69 189 GLN A N 1
ATOM 1547 C CA . GLN A 1 189 ? -7.176 0.881 -8.635 1.00 90.69 189 GLN A CA 1
ATOM 1548 C C . GLN A 1 189 ? -6.023 1.870 -8.859 1.00 90.69 189 GLN A C 1
ATOM 1550 O O . GLN A 1 189 ? -6.196 2.912 -9.483 1.00 90.69 189 GLN A O 1
ATOM 1555 N N . LYS A 1 190 ? -4.833 1.541 -8.345 1.00 91.12 190 LYS A N 1
ATOM 1556 C CA . LYS A 1 190 ? -3.648 2.428 -8.377 1.00 91.12 190 LYS A CA 1
ATOM 1557 C C . LYS A 1 190 ? -2.589 2.044 -9.401 1.00 91.12 190 LYS A C 1
ATOM 1559 O O . LYS A 1 190 ? -1.671 2.815 -9.646 1.00 91.12 190 LYS A O 1
ATOM 1564 N N . ILE A 1 191 ? -2.667 0.824 -9.924 1.00 88.94 191 ILE A N 1
ATOM 1565 C CA . ILE A 1 191 ? -1.629 0.227 -10.775 1.00 88.94 191 ILE A CA 1
ATOM 1566 C C . ILE A 1 191 ? -2.135 -0.111 -12.175 1.00 88.94 191 ILE A C 1
ATOM 1568 O O . ILE A 1 191 ? -1.415 -0.752 -12.921 1.00 88.94 191 ILE A O 1
ATOM 1572 N N . THR A 1 192 ? -3.357 0.284 -12.534 1.00 90.81 192 THR A N 1
ATOM 1573 C CA . THR A 1 192 ? -3.912 0.061 -13.879 1.00 90.81 192 THR A CA 1
ATOM 1574 C C . THR A 1 192 ? -3.445 1.106 -14.886 1.00 90.81 192 THR A C 1
ATOM 1576 O O . THR A 1 192 ? -3.431 0.838 -16.079 1.00 90.81 192 THR A O 1
ATOM 1579 N N . ASN A 1 193 ? -3.016 2.279 -14.417 1.00 93.06 193 ASN A N 1
ATOM 1580 C CA . ASN A 1 193 ? -2.457 3.340 -15.242 1.00 93.06 193 ASN A CA 1
ATOM 1581 C C . ASN A 1 193 ? -1.367 4.078 -14.451 1.00 93.06 193 ASN A C 1
ATOM 1583 O O . ASN A 1 193 ? -1.636 4.652 -13.398 1.00 93.06 193 ASN A O 1
ATOM 1587 N N . LEU A 1 194 ? -0.139 4.059 -14.964 1.00 93.31 194 LEU A N 1
ATOM 1588 C CA . LEU A 1 194 ? 1.043 4.651 -14.339 1.00 93.31 194 LEU A CA 1
ATOM 1589 C C . LEU A 1 194 ? 1.307 6.091 -14.808 1.00 93.31 194 LEU A C 1
ATOM 1591 O O . LEU A 1 194 ? 2.367 6.638 -14.520 1.00 93.31 194 LEU A O 1
ATOM 1595 N N . GLN A 1 195 ? 0.360 6.705 -15.523 1.00 93.25 195 GLN A N 1
ATOM 1596 C CA . GLN A 1 195 ? 0.343 8.127 -15.883 1.00 93.25 195 GLN A CA 1
ATOM 1597 C C . GLN A 1 195 ? 1.653 8.610 -16.525 1.00 93.25 195 GLN A C 1
ATOM 1599 O O . GLN A 1 195 ? 2.217 9.631 -16.141 1.00 93.25 195 GLN A O 1
ATOM 1604 N N . GLN A 1 196 ? 2.160 7.848 -17.501 1.00 93.00 196 GLN A N 1
ATOM 1605 C CA . GLN A 1 196 ? 3.392 8.133 -18.249 1.00 93.00 196 GLN A CA 1
ATOM 1606 C C . GLN A 1 196 ? 4.676 8.135 -17.400 1.00 93.00 196 GLN A C 1
ATOM 1608 O O . GLN A 1 196 ? 5.740 8.562 -17.866 1.00 93.00 196 GLN A O 1
ATOM 1613 N N . CYS A 1 197 ? 4.628 7.598 -16.178 1.00 92.81 197 CYS A N 1
ATOM 1614 C CA . CYS A 1 197 ? 5.783 7.564 -15.297 1.00 92.81 197 CYS A CA 1
ATOM 1615 C C . CYS A 1 197 ? 6.988 6.846 -15.900 1.00 92.81 197 CYS A C 1
ATOM 1617 O O . CYS A 1 197 ? 6.879 5.770 -16.485 1.00 92.81 197 CYS A O 1
ATOM 1619 N N . LYS A 1 198 ? 8.167 7.449 -15.708 1.00 91.56 198 LYS A N 1
ATOM 1620 C CA . LYS A 1 198 ? 9.452 6.934 -16.193 1.00 91.56 198 LYS A CA 1
ATOM 1621 C C . LYS A 1 198 ? 9.984 5.858 -15.250 1.00 91.56 198 LYS A C 1
ATOM 1623 O O . LYS A 1 198 ? 10.701 6.165 -14.293 1.00 91.56 198 LYS A O 1
ATOM 1628 N N . LEU A 1 199 ? 9.657 4.599 -15.522 1.00 90.69 199 LEU A N 1
ATOM 1629 C CA . LEU A 1 199 ? 10.183 3.464 -14.773 1.00 90.69 199 LEU A CA 1
ATOM 1630 C C . LEU A 1 199 ? 11.660 3.238 -15.101 1.00 90.69 199 LEU A C 1
ATOM 1632 O O . LEU A 1 199 ? 12.106 3.338 -16.245 1.00 90.69 199 LEU A O 1
ATOM 1636 N N . LYS A 1 200 ? 12.437 2.951 -14.059 1.00 90.19 200 LYS A N 1
ATOM 1637 C CA . LYS A 1 200 ? 13.872 2.688 -14.163 1.00 90.19 200 LYS A CA 1
ATOM 1638 C C . LYS A 1 200 ? 14.089 1.291 -14.733 1.00 90.19 200 LYS A C 1
ATOM 1640 O O . LYS A 1 200 ? 13.649 0.319 -14.127 1.00 90.19 200 LYS A O 1
ATOM 1645 N N . PHE A 1 201 ? 14.801 1.199 -15.849 1.00 89.81 201 PHE A N 1
ATOM 1646 C CA . PHE A 1 201 ? 15.080 -0.071 -16.515 1.00 89.81 201 PHE A CA 1
ATOM 1647 C C . PHE A 1 201 ? 16.587 -0.211 -16.767 1.00 89.81 201 PHE A C 1
ATOM 1649 O O . PHE A 1 201 ? 17.193 0.715 -17.312 1.00 89.81 201 PHE A O 1
ATOM 1656 N N . PRO A 1 202 ? 17.240 -1.309 -16.356 1.00 87.94 202 PRO A N 1
ATOM 1657 C CA . PRO A 1 202 ? 18.671 -1.478 -16.580 1.00 87.94 202 PRO A CA 1
ATOM 1658 C C . PRO A 1 202 ? 18.967 -1.652 -18.075 1.00 87.94 202 PRO A C 1
ATOM 1660 O O . PRO A 1 202 ? 18.308 -2.425 -18.768 1.00 87.94 202 PRO A O 1
ATOM 1663 N N . LYS A 1 203 ? 19.980 -0.945 -18.586 1.00 88.06 203 LYS A N 1
ATOM 1664 C CA . LYS A 1 203 ? 20.457 -1.116 -19.964 1.00 88.06 203 LYS A CA 1
ATOM 1665 C C . LYS A 1 203 ? 21.353 -2.360 -20.043 1.00 88.06 203 LYS A C 1
ATOM 1667 O O . LYS A 1 203 ? 22.572 -2.241 -19.964 1.00 88.06 203 LYS A O 1
ATOM 1672 N N . LEU A 1 204 ? 20.745 -3.540 -20.172 1.00 88.12 204 LEU A N 1
ATOM 1673 C CA . LEU A 1 204 ? 21.432 -4.829 -20.293 1.00 88.12 204 LEU A CA 1
ATOM 1674 C C . LEU A 1 204 ? 20.881 -5.631 -21.477 1.00 88.12 204 LEU A C 1
ATOM 1676 O O . LEU A 1 204 ? 19.681 -5.875 -21.548 1.00 88.12 204 LEU A O 1
ATOM 1680 N N . ASN A 1 205 ? 21.766 -6.080 -22.367 1.00 89.50 205 ASN A N 1
ATOM 1681 C CA . ASN A 1 205 ? 21.411 -6.972 -23.471 1.00 89.50 205 ASN A CA 1
ATOM 1682 C C . ASN A 1 205 ? 21.676 -8.429 -23.086 1.00 89.50 205 ASN A C 1
ATOM 1684 O O . ASN A 1 205 ? 22.765 -8.755 -22.612 1.00 89.50 205 ASN A O 1
ATOM 1688 N N . TYR A 1 206 ? 20.715 -9.312 -23.344 1.00 90.19 206 TYR A N 1
ATOM 1689 C CA . TYR A 1 206 ? 20.917 -10.758 -23.307 1.00 90.19 206 TYR A CA 1
ATOM 1690 C C . TYR A 1 206 ? 20.076 -11.419 -24.392 1.00 90.19 206 TYR A C 1
ATOM 1692 O O . TYR A 1 206 ? 18.870 -11.222 -24.491 1.00 90.19 206 TYR A O 1
ATOM 1700 N N . TYR A 1 207 ? 20.725 -12.211 -25.233 1.00 91.31 207 TYR A N 1
ATOM 1701 C CA . TYR A 1 207 ? 20.078 -12.823 -26.384 1.00 91.31 207 TYR A CA 1
ATOM 1702 C C . TYR A 1 207 ? 19.498 -14.198 -26.017 1.00 91.31 207 TYR A C 1
ATOM 1704 O O . TYR A 1 207 ? 20.131 -14.919 -25.245 1.00 91.31 207 TYR A O 1
ATOM 1712 N N . PRO A 1 208 ? 18.332 -14.592 -26.566 1.00 93.06 208 PRO A N 1
ATOM 1713 C CA . PRO A 1 208 ? 17.429 -13.819 -27.433 1.00 93.06 208 PRO A CA 1
ATOM 1714 C C . PRO A 1 208 ? 16.362 -13.006 -26.661 1.00 93.06 208 PRO A C 1
ATOM 1716 O O . PRO A 1 208 ? 15.421 -12.500 -27.271 1.00 93.06 208 PRO A O 1
ATOM 1719 N N . GLY A 1 209 ? 16.463 -12.916 -25.330 1.00 94.00 209 GLY A N 1
ATOM 1720 C CA . GLY A 1 209 ? 15.410 -12.356 -24.477 1.00 94.00 209 GLY A CA 1
ATOM 1721 C C . GLY A 1 209 ? 15.245 -10.841 -24.590 1.00 94.00 209 GLY A C 1
ATOM 1722 O O . GLY A 1 209 ? 14.152 -10.367 -24.876 1.00 94.00 209 GLY A O 1
ATOM 1723 N N . LEU A 1 210 ? 16.315 -10.068 -24.423 1.00 93.81 210 LEU A N 1
ATOM 1724 C CA . LEU A 1 210 ? 16.261 -8.608 -24.399 1.00 93.81 210 LEU A CA 1
ATOM 1725 C C . LEU A 1 210 ? 17.387 -7.995 -25.229 1.00 93.81 210 LEU A C 1
ATOM 1727 O O . LEU A 1 210 ? 18.575 -8.163 -24.948 1.00 93.81 210 LEU A O 1
ATOM 1731 N N . ILE A 1 211 ? 16.987 -7.228 -26.237 1.00 94.62 211 ILE A N 1
ATOM 1732 C CA . ILE A 1 211 ? 17.868 -6.521 -27.157 1.00 94.62 211 ILE A CA 1
ATOM 1733 C C . ILE A 1 211 ? 17.473 -5.043 -27.142 1.00 94.62 211 ILE A C 1
ATOM 1735 O O . ILE A 1 211 ? 16.412 -4.656 -27.633 1.00 94.62 211 ILE A O 1
ATOM 1739 N N . ILE A 1 212 ? 18.357 -4.218 -26.595 1.00 93.50 212 ILE A N 1
ATOM 1740 C CA . ILE A 1 212 ? 18.248 -2.768 -26.478 1.00 93.50 212 ILE A CA 1
ATOM 1741 C C . ILE A 1 212 ? 19.196 -2.138 -27.502 1.00 93.50 212 ILE A C 1
ATOM 1743 O O . ILE A 1 212 ? 20.414 -2.340 -27.437 1.00 93.50 212 ILE A O 1
ATOM 1747 N N . LYS A 1 213 ? 18.651 -1.352 -28.435 1.00 92.31 213 LYS A N 1
ATOM 1748 C CA . LYS A 1 213 ? 19.423 -0.621 -29.456 1.00 92.31 213 LYS A CA 1
ATOM 1749 C C . LYS A 1 213 ? 19.087 0.860 -29.414 1.00 92.31 213 LYS A C 1
ATOM 1751 O O . LYS A 1 213 ? 17.918 1.228 -29.419 1.00 92.31 213 LYS A O 1
ATOM 1756 N N . GLU A 1 214 ? 20.101 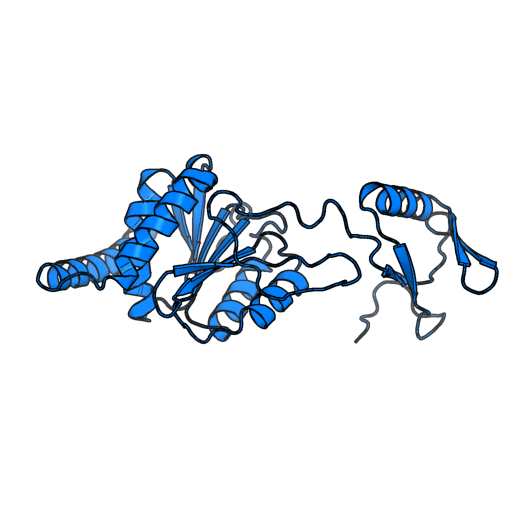1.712 -29.380 1.00 91.12 214 GLU A N 1
ATOM 1757 C CA . GLU A 1 214 ? 19.913 3.16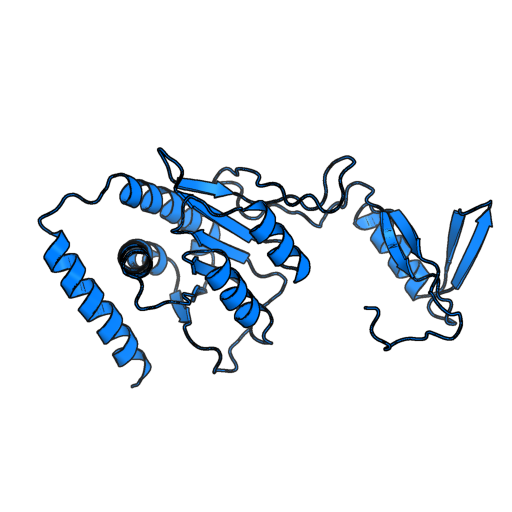0 -29.484 1.00 91.12 214 GLU A CA 1
ATOM 1758 C C . GLU A 1 214 ? 19.627 3.530 -30.941 1.00 91.12 214 GLU A C 1
ATOM 1760 O O . GLU A 1 214 ? 20.396 3.161 -31.825 1.00 91.12 214 GLU A O 1
ATOM 1765 N N . ILE A 1 215 ? 18.502 4.199 -31.193 1.00 92.00 215 ILE A N 1
ATOM 1766 C CA . ILE A 1 215 ? 18.092 4.609 -32.545 1.00 92.00 215 ILE A CA 1
ATOM 1767 C C . ILE A 1 215 ? 18.504 6.061 -32.804 1.00 92.00 215 ILE A C 1
ATOM 1769 O O . ILE A 1 215 ? 18.922 6.400 -33.906 1.00 92.00 215 ILE A O 1
ATOM 1773 N N . SER A 1 216 ? 18.412 6.922 -31.789 1.00 87.81 216 SER A N 1
ATOM 1774 C CA . SER A 1 216 ? 18.772 8.339 -31.902 1.00 87.81 216 SER A CA 1
ATOM 1775 C C . SER A 1 216 ? 18.974 8.955 -30.521 1.00 87.81 216 SER A C 1
ATOM 1777 O O . SER A 1 216 ? 18.042 8.905 -29.729 1.00 87.81 216 SER A O 1
ATOM 1779 N N . ASN A 1 217 ? 20.141 9.546 -30.240 1.00 83.56 217 ASN A N 1
ATOM 1780 C CA . ASN A 1 217 ? 20.478 10.337 -29.040 1.00 83.56 217 ASN A CA 1
ATOM 1781 C C . ASN A 1 217 ? 19.565 10.119 -27.812 1.00 83.56 217 ASN A C 1
ATOM 1783 O O . ASN A 1 217 ? 18.748 10.972 -27.464 1.00 83.56 217 ASN A O 1
ATOM 1787 N N . GLY A 1 218 ? 19.703 8.969 -27.148 1.00 78.88 218 GLY A N 1
ATOM 1788 C CA . GLY A 1 218 ? 18.950 8.628 -25.935 1.00 78.88 218 GLY A CA 1
ATOM 1789 C C . GLY A 1 218 ? 17.577 7.973 -26.142 1.00 78.88 218 GLY A C 1
ATOM 1790 O O . GLY A 1 218 ? 16.945 7.591 -25.156 1.00 78.88 218 GLY A O 1
ATOM 1791 N N . ILE A 1 219 ? 17.129 7.794 -27.385 1.00 84.19 219 ILE A N 1
ATOM 1792 C CA . ILE A 1 219 ? 15.953 7.001 -27.765 1.00 84.19 219 ILE A CA 1
ATOM 1793 C C . ILE A 1 219 ? 16.399 5.574 -28.064 1.00 84.19 219 ILE A C 1
ATOM 1795 O O . ILE A 1 219 ? 17.280 5.336 -28.893 1.00 84.19 219 ILE A O 1
ATOM 1799 N N . TYR A 1 220 ? 15.751 4.620 -27.406 1.00 90.19 220 TYR A N 1
ATOM 1800 C CA . TYR A 1 220 ? 16.083 3.206 -27.489 1.00 90.19 220 TYR A CA 1
ATOM 1801 C C . TYR A 1 220 ? 14.907 2.400 -28.033 1.00 90.19 220 TYR A C 1
ATOM 1803 O O . TYR A 1 220 ? 13.765 2.608 -27.629 1.00 90.19 220 TYR A O 1
ATOM 1811 N N . SER A 1 221 ? 15.204 1.436 -28.899 1.00 92.38 221 SER A N 1
ATOM 1812 C CA . SER A 1 221 ? 14.303 0.331 -29.215 1.00 92.38 221 SER A CA 1
ATOM 1813 C C . SER A 1 221 ? 14.564 -0.846 -28.293 1.00 92.38 221 SER A C 1
ATOM 1815 O O . SER A 1 221 ? 15.708 -1.149 -27.946 1.00 92.38 221 SER A O 1
ATOM 1817 N N . LEU A 1 222 ? 13.474 -1.517 -27.939 1.00 94.56 222 LEU A N 1
ATOM 1818 C CA . LEU A 1 222 ? 13.463 -2.822 -27.295 1.00 94.56 222 LEU A CA 1
ATOM 1819 C C . LEU A 1 222 ? 13.091 -3.878 -28.340 1.00 94.56 222 LEU A C 1
ATOM 1821 O O . LEU A 1 222 ? 12.323 -3.599 -29.257 1.00 94.56 222 LEU A O 1
ATOM 1825 N N . SER A 1 223 ? 13.634 -5.080 -28.230 1.00 95.19 223 SER A N 1
ATOM 1826 C CA . SER A 1 223 ? 13.261 -6.250 -29.036 1.00 95.19 223 SER A CA 1
ATOM 1827 C C . SER A 1 223 ? 13.705 -7.529 -28.323 1.00 95.19 223 SER A C 1
ATOM 1829 O O . SER A 1 223 ? 14.376 -7.451 -27.289 1.00 95.19 223 SER A O 1
ATOM 1831 N N . GLY A 1 224 ? 13.335 -8.687 -28.866 1.00 95.94 224 GLY A N 1
ATOM 1832 C CA . GLY A 1 224 ? 13.478 -9.970 -28.178 1.00 95.94 224 GLY A CA 1
ATOM 1833 C C . GLY A 1 224 ? 12.256 -10.270 -27.313 1.00 95.94 224 GLY A C 1
ATOM 1834 O O . GLY A 1 224 ? 11.404 -9.407 -27.114 1.00 95.94 224 GLY A O 1
ATOM 1835 N N . ILE A 1 225 ? 12.180 -11.497 -26.800 1.00 95.88 225 ILE A N 1
ATOM 1836 C CA . ILE A 1 225 ? 10.998 -12.021 -26.093 1.00 95.88 225 ILE A CA 1
ATOM 1837 C C . ILE A 1 225 ? 10.587 -11.116 -24.919 1.00 95.88 225 ILE A C 1
ATOM 1839 O O . ILE A 1 225 ? 9.446 -10.668 -24.839 1.00 95.88 225 ILE A O 1
ATOM 1843 N N . ASP A 1 226 ? 11.529 -10.788 -24.038 1.00 94.88 226 ASP A N 1
ATOM 1844 C CA . ASP A 1 226 ? 11.282 -9.946 -22.867 1.00 94.88 226 ASP A CA 1
ATOM 1845 C C . ASP A 1 226 ? 11.132 -8.472 -23.257 1.00 94.88 226 ASP A C 1
ATOM 1847 O O . ASP A 1 226 ? 10.372 -7.734 -22.633 1.00 94.88 226 ASP A O 1
ATOM 1851 N N . GLY A 1 227 ? 11.815 -8.039 -24.322 1.00 95.56 227 GLY A N 1
ATOM 1852 C CA . GLY A 1 227 ? 11.654 -6.696 -24.878 1.00 95.56 227 GLY A CA 1
ATOM 1853 C C . GLY A 1 227 ? 10.235 -6.437 -25.386 1.00 95.56 227 GLY A C 1
ATOM 1854 O O . GLY A 1 227 ? 9.695 -5.356 -25.154 1.00 95.56 227 GLY A O 1
ATOM 1855 N N . ASP A 1 228 ? 9.620 -7.423 -26.037 1.00 96.12 228 ASP A N 1
ATOM 1856 C CA . ASP A 1 228 ? 8.253 -7.322 -26.546 1.00 96.12 228 ASP A CA 1
ATOM 1857 C C . ASP A 1 228 ? 7.224 -7.393 -25.410 1.00 96.12 228 ASP A C 1
ATOM 1859 O O . ASP A 1 228 ? 6.315 -6.566 -25.372 1.00 96.12 228 ASP A O 1
ATOM 1863 N N . ILE A 1 229 ? 7.435 -8.250 -24.400 1.00 96.56 229 ILE A N 1
ATOM 1864 C CA . ILE A 1 229 ? 6.626 -8.239 -23.165 1.00 96.56 229 ILE A CA 1
ATOM 1865 C C . ILE A 1 229 ? 6.662 -6.855 -22.506 1.00 96.56 229 ILE A C 1
ATOM 1867 O O . ILE A 1 229 ? 5.626 -6.317 -22.121 1.00 96.56 229 ILE A O 1
ATOM 1871 N N . VAL A 1 230 ? 7.842 -6.245 -22.384 1.00 95.62 230 VAL A N 1
ATOM 1872 C CA . VAL A 1 230 ? 7.980 -4.917 -21.774 1.00 95.62 230 VAL A CA 1
ATOM 1873 C C . VAL A 1 230 ? 7.227 -3.848 -22.568 1.00 95.62 230 VAL A C 1
ATOM 1875 O O . VAL A 1 230 ? 6.582 -3.004 -21.949 1.00 95.62 230 VAL A O 1
ATOM 1878 N N . LYS A 1 231 ? 7.250 -3.883 -23.907 1.00 95.62 231 LYS A N 1
ATOM 1879 C CA . LYS A 1 231 ? 6.454 -2.954 -24.732 1.00 95.62 231 LYS A CA 1
ATOM 1880 C C . LYS A 1 231 ? 4.958 -3.119 -24.491 1.00 95.62 231 LYS A C 1
ATOM 1882 O O . LYS A 1 231 ? 4.272 -2.119 -24.299 1.00 95.62 231 LYS A O 1
ATOM 1887 N N . GLU A 1 232 ? 4.469 -4.356 -24.453 1.00 96.81 232 GLU A N 1
ATOM 1888 C CA . GLU A 1 232 ? 3.059 -4.630 -24.163 1.00 96.81 232 GLU A CA 1
ATOM 1889 C C . GLU A 1 232 ? 2.672 -4.110 -22.776 1.00 96.81 232 GLU A C 1
ATOM 1891 O O . GLU A 1 232 ? 1.625 -3.488 -22.603 1.00 96.81 232 GLU A O 1
ATOM 1896 N N . LEU A 1 233 ? 3.541 -4.281 -21.776 1.00 96.00 233 LEU A N 1
ATOM 1897 C CA . LEU A 1 233 ? 3.325 -3.712 -20.447 1.00 96.00 233 LEU A CA 1
ATOM 1898 C C . LEU A 1 233 ? 3.319 -2.176 -20.475 1.00 96.00 233 LEU A C 1
ATOM 1900 O O . LEU A 1 233 ? 2.468 -1.576 -19.824 1.00 96.00 233 LEU A O 1
ATOM 1904 N N . MET A 1 234 ? 4.224 -1.533 -21.221 1.00 95.38 234 MET A N 1
ATOM 1905 C CA . MET A 1 234 ? 4.267 -0.068 -21.358 1.00 95.38 234 MET A CA 1
ATOM 1906 C C . MET A 1 234 ? 2.959 0.493 -21.912 1.00 95.38 234 MET A C 1
ATOM 1908 O O . MET A 1 234 ? 2.469 1.498 -21.397 1.00 95.38 234 MET A O 1
ATOM 1912 N N . VAL A 1 235 ? 2.392 -0.167 -22.926 1.00 95.56 235 VAL A N 1
ATOM 1913 C CA . VAL A 1 235 ? 1.109 0.215 -23.528 1.00 95.56 235 VAL A CA 1
ATOM 1914 C C . VAL A 1 235 ? -0.032 -0.019 -22.540 1.00 95.56 235 VAL A C 1
ATOM 1916 O O . VAL A 1 235 ? -0.779 0.909 -22.240 1.00 95.56 235 VAL A O 1
ATOM 1919 N N . ASN A 1 236 ? -0.129 -1.223 -21.974 1.00 96.00 236 ASN A N 1
ATOM 1920 C CA . ASN A 1 236 ? -1.251 -1.610 -21.115 1.00 96.00 236 ASN A CA 1
ATOM 1921 C C . ASN A 1 236 ? -1.297 -0.844 -19.787 1.00 96.00 236 ASN A C 1
ATOM 1923 O O . ASN A 1 236 ? -2.375 -0.526 -19.296 1.00 96.00 236 ASN A O 1
ATOM 1927 N N . PHE A 1 237 ? -0.137 -0.532 -19.209 1.00 94.69 237 PHE A N 1
ATOM 1928 C CA . PHE A 1 237 ? -0.029 0.191 -17.943 1.00 94.69 237 PHE A CA 1
ATOM 1929 C C . PHE A 1 237 ? 0.308 1.675 -18.122 1.00 94.69 237 PHE A C 1
ATOM 1931 O O . PHE A 1 237 ? 0.451 2.385 -17.128 1.00 94.69 237 PHE A O 1
ATOM 1938 N N . ASN A 1 238 ? 0.415 2.165 -19.361 1.00 95.00 238 ASN A N 1
ATOM 1939 C CA . ASN A 1 238 ? 0.657 3.570 -19.686 1.00 95.00 238 ASN A CA 1
ATOM 1940 C C . ASN A 1 238 ? 1.898 4.156 -18.972 1.00 95.00 238 ASN A C 1
ATOM 1942 O O . ASN A 1 238 ? 1.807 5.169 -18.276 1.00 95.00 238 ASN A O 1
ATOM 1946 N N . PHE A 1 239 ? 3.061 3.508 -19.109 1.00 94.81 239 PHE A N 1
ATOM 1947 C CA . PHE A 1 239 ? 4.339 3.994 -18.561 1.00 94.81 239 PHE A CA 1
ATOM 1948 C C . PHE A 1 239 ? 5.426 4.129 -19.621 1.00 94.81 239 PHE A C 1
ATOM 1950 O O . PHE A 1 239 ? 5.358 3.548 -20.701 1.00 94.81 239 PHE A O 1
ATOM 1957 N N . THR A 1 240 ? 6.476 4.873 -19.277 1.00 92.88 240 THR A N 1
ATOM 1958 C CA . THR A 1 240 ? 7.664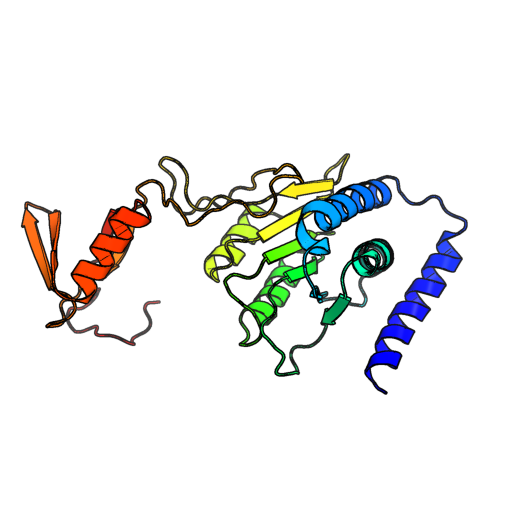 5.041 -20.120 1.00 92.88 240 THR A CA 1
ATOM 1959 C C . THR A 1 240 ? 8.905 4.509 -19.420 1.00 92.88 240 THR A C 1
ATOM 1961 O O . THR A 1 240 ? 8.921 4.293 -18.208 1.00 92.88 240 THR A O 1
ATOM 1964 N N . ILE A 1 241 ? 9.975 4.285 -20.176 1.00 92.56 241 ILE A N 1
ATOM 1965 C CA . ILE A 1 241 ? 11.219 3.744 -19.633 1.00 92.56 241 ILE A CA 1
ATOM 1966 C C . ILE A 1 241 ? 12.298 4.818 -19.586 1.00 92.56 241 ILE A C 1
ATOM 1968 O O . ILE A 1 241 ? 12.560 5.521 -20.560 1.00 92.56 241 ILE A O 1
ATOM 1972 N N . LYS A 1 242 ? 12.982 4.887 -18.445 1.00 91.38 242 LYS A N 1
ATOM 1973 C CA . LYS A 1 242 ? 14.275 5.547 -18.299 1.00 91.38 242 LYS A CA 1
ATOM 1974 C C . LYS A 1 242 ? 15.352 4.480 -18.156 1.00 91.38 242 LYS A C 1
ATOM 1976 O O . LYS A 1 242 ? 15.463 3.838 -17.109 1.00 91.38 242 LYS A O 1
ATOM 1981 N N . PHE A 1 243 ? 16.170 4.334 -19.194 1.00 90.31 243 PHE A N 1
ATOM 1982 C CA . PHE A 1 243 ? 17.309 3.428 -19.156 1.00 90.31 243 PHE A CA 1
ATOM 1983 C C . PHE A 1 243 ? 18.365 3.922 -18.169 1.00 90.31 243 PHE A C 1
ATOM 1985 O O . PHE A 1 243 ? 18.772 5.086 -18.191 1.00 90.31 243 PHE A O 1
ATOM 1992 N N . LEU A 1 244 ? 18.813 3.022 -17.302 1.00 87.50 244 LEU A N 1
ATOM 1993 C CA . LEU A 1 244 ? 19.924 3.246 -16.393 1.00 87.50 244 LEU A CA 1
ATOM 1994 C C . LEU A 1 244 ? 21.175 2.586 -16.959 1.00 87.50 244 LEU A C 1
ATOM 1996 O O . LEU A 1 244 ? 21.150 1.409 -17.326 1.00 87.50 244 LEU A O 1
ATOM 2000 N N . LYS A 1 245 ? 22.275 3.341 -17.006 1.00 82.12 245 LYS A N 1
ATOM 2001 C CA . LYS A 1 245 ? 23.597 2.759 -17.239 1.00 82.12 245 LYS A CA 1
ATOM 2002 C C . LYS A 1 245 ? 23.973 1.936 -16.012 1.00 82.12 245 LYS A C 1
ATOM 2004 O O . LYS A 1 245 ? 23.838 2.421 -14.889 1.00 82.12 245 LYS A O 1
ATOM 2009 N N . LEU A 1 246 ? 24.416 0.705 -16.237 1.00 77.69 246 LEU A N 1
ATOM 2010 C CA . LEU A 1 246 ? 24.978 -0.104 -15.166 1.00 77.69 246 LEU A CA 1
ATOM 2011 C C . LEU A 1 246 ? 26.336 0.489 -14.748 1.00 77.69 246 LEU A C 1
ATOM 2013 O O . LEU A 1 246 ? 27.060 0.978 -15.619 1.00 77.69 246 LEU A O 1
ATOM 2017 N N . PRO A 1 247 ? 26.678 0.478 -13.448 1.00 73.31 247 PRO A N 1
ATOM 2018 C CA . PRO A 1 247 ? 27.951 0.999 -12.952 1.00 73.31 247 PRO A CA 1
ATOM 2019 C C . PRO A 1 247 ? 29.175 0.355 -13.612 1.00 73.31 247 PRO A C 1
ATOM 2021 O O . PRO A 1 247 ? 30.185 1.030 -13.803 1.00 73.31 247 PRO A O 1
ATOM 2024 N N . ARG A 1 248 ? 29.096 -0.937 -13.962 1.00 71.75 248 ARG A N 1
ATOM 2025 C CA . ARG A 1 248 ? 30.158 -1.681 -14.657 1.00 71.75 248 ARG A CA 1
ATOM 2026 C C . ARG A 1 248 ? 29.551 -2.598 -15.716 1.00 71.75 248 ARG A C 1
ATOM 2028 O O . ARG A 1 248 ? 28.529 -3.230 -15.466 1.00 71.75 248 ARG A O 1
ATOM 2035 N N . GLU A 1 249 ? 30.192 -2.721 -16.875 1.00 61.12 249 GLU A N 1
ATOM 2036 C CA . GLU A 1 249 ? 29.710 -3.568 -17.987 1.00 61.12 249 GLU A CA 1
ATOM 2037 C C . GLU A 1 249 ? 29.671 -5.070 -17.638 1.00 61.12 249 GLU A C 1
ATOM 2039 O O . GLU A 1 249 ? 28.911 -5.849 -18.210 1.00 61.12 249 GLU A O 1
ATOM 2044 N N . GLU A 1 250 ? 30.466 -5.468 -16.649 1.00 64.50 250 GLU A N 1
ATOM 2045 C CA . GLU A 1 250 ? 30.602 -6.827 -16.120 1.00 64.50 250 GLU A CA 1
ATOM 2046 C C . GLU A 1 250 ? 29.644 -7.145 -14.955 1.00 64.50 250 GLU A C 1
ATOM 2048 O O . GLU A 1 250 ? 29.581 -8.285 -14.479 1.00 64.50 250 GLU A O 1
ATOM 2053 N N . GLU A 1 251 ? 28.847 -6.171 -14.503 1.00 62.84 251 GLU A N 1
ATOM 2054 C CA . GLU A 1 251 ? 27.776 -6.399 -13.532 1.00 62.84 251 GLU A CA 1
ATOM 2055 C C . GLU A 1 251 ? 26.586 -7.084 -14.208 1.00 62.84 251 GLU A C 1
ATOM 2057 O O . GLU A 1 251 ? 25.682 -6.469 -14.769 1.00 62.84 251 GLU A O 1
ATOM 2062 N N . ARG A 1 252 ? 26.607 -8.416 -14.148 1.00 66.50 252 ARG A N 1
ATOM 2063 C CA . ARG A 1 252 ? 25.488 -9.279 -14.529 1.00 66.50 252 ARG A CA 1
ATOM 2064 C C . ARG A 1 252 ? 24.551 -9.526 -13.342 1.00 66.50 252 ARG A C 1
ATOM 2066 O O . ARG A 1 252 ? 24.839 -9.164 -12.201 1.00 66.50 252 ARG A O 1
ATOM 2073 N N . TRP A 1 253 ? 23.427 -10.170 -13.648 1.00 63.06 253 TRP A N 1
ATOM 2074 C CA . TRP A 1 253 ? 22.387 -10.630 -12.726 1.00 63.06 253 TRP A CA 1
ATOM 2075 C C . TRP A 1 253 ? 22.912 -11.095 -11.353 1.00 63.06 253 TRP A C 1
ATOM 2077 O O . TRP A 1 253 ? 23.879 -11.850 -11.268 1.00 63.06 253 TRP A O 1
ATOM 2087 N N . GLY A 1 254 ? 22.226 -10.700 -10.275 1.00 61.53 254 GLY A N 1
ATOM 2088 C CA . GLY A 1 254 ? 22.398 -11.296 -8.942 1.00 61.53 254 GLY A CA 1
ATOM 2089 C C . GLY A 1 254 ? 23.401 -10.624 -7.994 1.00 61.53 254 GLY A C 1
ATOM 2090 O O . GLY A 1 254 ? 23.502 -11.054 -6.846 1.00 61.53 254 GLY A O 1
ATOM 2091 N N . LYS A 1 255 ? 24.102 -9.554 -8.396 1.00 58.34 255 LYS A N 1
ATOM 2092 C CA . LYS A 1 255 ? 24.878 -8.718 -7.458 1.00 58.34 255 LYS A CA 1
ATOM 2093 C C . LYS A 1 255 ? 23.994 -7.589 -6.909 1.00 58.34 255 LYS A C 1
ATOM 2095 O O . LYS A 1 255 ? 23.371 -6.864 -7.677 1.00 58.34 255 LYS A O 1
ATOM 2100 N N . LYS A 1 256 ? 23.880 -7.473 -5.577 1.00 45.47 256 LYS A N 1
ATOM 2101 C CA . LYS A 1 256 ? 23.078 -6.423 -4.919 1.00 45.47 256 LYS A CA 1
ATOM 2102 C C . LYS A 1 256 ? 23.641 -5.041 -5.260 1.00 45.47 256 LYS A C 1
ATOM 2104 O O . LYS A 1 256 ? 24.786 -4.756 -4.924 1.00 45.47 256 LYS A O 1
ATOM 2109 N N . PHE A 1 257 ? 22.808 -4.190 -5.851 1.00 48.53 257 PHE A N 1
ATOM 2110 C CA . PHE A 1 257 ? 23.043 -2.751 -5.925 1.00 48.53 257 PHE A CA 1
ATOM 2111 C C . PHE A 1 257 ? 22.703 -2.151 -4.548 1.00 48.53 257 PHE A C 1
ATOM 2113 O O . PHE A 1 257 ? 21.561 -2.286 -4.100 1.00 48.53 257 PHE A O 1
ATOM 2120 N N . PHE A 1 258 ? 23.688 -1.568 -3.861 1.00 41.97 258 PHE A N 1
ATOM 2121 C CA . PHE A 1 258 ? 23.501 -0.767 -2.645 1.00 41.97 258 PHE A CA 1
ATOM 2122 C C . PHE A 1 258 ? 23.738 0.704 -2.969 1.00 41.97 258 PHE A C 1
ATOM 2124 O O . PHE A 1 258 ? 24.700 0.974 -3.723 1.00 41.97 258 PHE A O 1
#

Foldseek 3Di:
DVVVVVVCVLVVVLVVVVVVCVPPDDPPALVQVLVLLLLLCVQPVLVPAEEEEEEADPPDPLLSVSCSSCVVSNVPRYHYHYDHDLPDPDAAHAHYEYEAAAPVRLVVVVVSCLDPRYDLNHAYEYEYPDQPHPQLVSQLVCVVSNNQRYWYWHRDPNHIWIWHWACADAPHHGTSDTDTDDSNCHRPDRQQARNAAADEDEPDDDPPAWDWDDPDDQDIQIDHNPSVVVVVCCVRHVYHYDYDYDPDNPDDPDDDDD

Nearest PDB structures (foldseek):
  5jsq-assembly1_B  TM=5.911E-01  e=6.432E-02  Trypanosoma brucei brucei
  6aqo-assembly3_D  TM=5.354E-01  e=1.023E-01  Trypanosoma brucei brucei TREU927
  4bx9-assembly1_A  TM=4.885E-01  e=5.182E-01  Homo sapiens
  7uka-assembly1_A  TM=4.207E-01  e=4.890E-01  Escherichia coli K-12
  7uk8-assembly1_A  TM=3.318E-01  e=5.818E-01  Escherichia coli K-12

Organism: Polypedilum vanderplanki (NCBI:txid319348)

Solvent-accessible surface area (backbone atoms only — not comparable to full-atom values): 14748 Å² total; per-residue (Å²): 119,75,74,57,54,60,49,47,52,53,46,50,52,42,49,52,49,52,66,62,43,77,80,50,82,77,57,70,70,58,57,46,42,50,57,52,48,47,44,43,32,71,72,56,46,43,85,34,79,52,36,40,39,33,48,80,61,88,80,42,64,69,52,48,53,50,46,64,62,46,46,68,62,52,58,70,59,22,49,74,41,82,47,77,72,89,86,61,99,50,76,65,46,42,42,35,39,34,51,35,55,47,68,71,45,44,58,54,49,49,63,58,52,75,36,92,41,40,43,61,84,22,42,35,42,37,38,34,70,44,64,83,62,62,53,36,61,53,43,45,53,37,46,76,71,51,39,77,37,45,37,40,36,36,49,54,98,89,47,58,45,42,29,32,56,47,46,37,39,87,92,38,72,72,37,28,57,70,39,81,46,60,68,90,58,67,73,66,88,60,76,64,49,33,54,59,31,67,44,82,38,77,68,66,72,45,89,71,37,27,42,73,45,79,77,53,98,92,40,69,46,68,30,42,63,55,23,48,53,50,50,54,47,28,64,68,27,36,38,39,78,38,75,36,81,64,98,46,98,83,71,59,91,89,69,85,88,127